Protein AF-A0A928A0J0-F1 (afdb_monomer_lite)

Sequence (254 aa):
MYIAKEIIKAIVFRIIAFFGSAFIAGFTDAMFNTNTSGWVGLLLFAVIFCGLEYALRDTKREQYRKEKRASGELWNYHDLMSGSLIALYNSSYDDRYKNEYLRRLTKIGFNRDEADRLLLFESMILKYDRKDHLADPKYIYREVFDYKSVP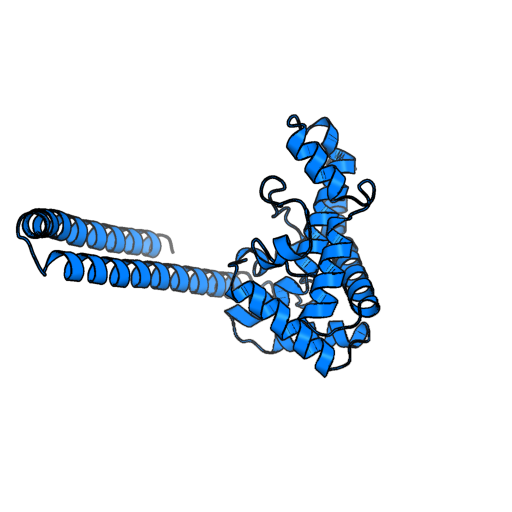LPQDDTWYAEHEMFLISELVKICDEAENTWTYSKDKISDESIRDRVYSLTRYGEAVFYNCYLEMVSEKADVRIDLLEEYVRAEQDLLYKYRWKIEAVNDPYLR

pLDDT: mean 74.09, std 17.0, range [32.94, 97.0]

Structure (mmCIF, N/CA/C/O backbone):
data_AF-A0A928A0J0-F1
#
_entry.id   AF-A0A928A0J0-F1
#
loop_
_atom_site.group_PDB
_atom_site.id
_atom_site.type_symbol
_atom_site.label_atom_id
_atom_site.label_alt_id
_atom_site.label_comp_id
_atom_site.label_asym_id
_atom_site.label_entity_id
_atom_site.label_seq_id
_atom_site.pdbx_PDB_ins_code
_atom_site.Cartn_x
_atom_site.Cartn_y
_atom_site.Cartn_z
_atom_site.occupancy
_atom_site.B_iso_or_equiv
_atom_site.auth_seq_id
_atom_site.auth_comp_id
_atom_site.auth_asym_id
_atom_site.auth_atom_id
_atom_site.pdbx_PDB_model_num
ATOM 1 N N . MET A 1 1 ? -17.758 -33.315 -4.239 1.00 46.88 1 MET A N 1
ATOM 2 C CA . MET A 1 1 ? -17.612 -31.875 -4.574 1.00 46.88 1 MET A CA 1
ATOM 3 C C . MET A 1 1 ? -17.545 -31.580 -6.081 1.00 46.88 1 MET A C 1
ATOM 5 O O . MET A 1 1 ? -17.879 -30.471 -6.471 1.00 46.88 1 MET A O 1
ATOM 9 N N . TYR A 1 2 ? -17.195 -32.551 -6.939 1.00 40.56 2 TYR A N 1
ATOM 10 C CA . TYR A 1 2 ? -17.154 -32.386 -8.407 1.00 40.56 2 TYR A CA 1
ATOM 11 C C . TYR A 1 2 ? -18.548 -32.204 -9.048 1.00 40.56 2 TYR A C 1
ATOM 13 O O . TYR A 1 2 ? -18.733 -31.380 -9.937 1.00 40.56 2 TYR A O 1
ATOM 21 N N . ILE A 1 3 ? -19.558 -32.901 -8.514 1.00 42.94 3 ILE A N 1
ATOM 22 C CA . ILE A 1 3 ? -20.934 -32.921 -9.042 1.00 42.94 3 ILE A CA 1
ATOM 23 C C . ILE A 1 3 ? -21.614 -31.540 -8.955 1.00 42.94 3 ILE A C 1
ATOM 25 O O . ILE A 1 3 ? -22.288 -31.123 -9.888 1.00 42.94 3 ILE A O 1
ATOM 29 N N . ALA A 1 4 ? -21.379 -30.777 -7.883 1.00 44.31 4 ALA A N 1
ATOM 30 C CA . ALA A 1 4 ? -21.977 -29.448 -7.718 1.00 44.31 4 ALA A CA 1
ATOM 31 C C . ALA A 1 4 ? -21.434 -28.416 -8.728 1.00 44.31 4 ALA A C 1
ATOM 33 O O . ALA A 1 4 ? -22.172 -27.544 -9.178 1.00 44.31 4 ALA A O 1
ATOM 34 N N . LYS A 1 5 ? -20.156 -28.534 -9.119 1.00 41.25 5 LYS A N 1
ATOM 35 C CA . LYS A 1 5 ? -19.505 -27.616 -10.066 1.00 41.25 5 LYS A CA 1
ATOM 36 C C . LYS A 1 5 ? -20.046 -27.799 -11.487 1.00 41.25 5 LYS A C 1
ATOM 38 O O . LYS A 1 5 ? -20.271 -26.815 -12.186 1.00 41.25 5 LYS A O 1
ATOM 43 N N . GLU A 1 6 ? -20.318 -29.042 -11.875 1.00 54.56 6 GLU A N 1
ATOM 44 C CA . GLU A 1 6 ? -20.908 -29.367 -13.178 1.00 54.56 6 GLU A CA 1
ATOM 45 C C . GLU A 1 6 ? -22.407 -29.035 -13.239 1.00 54.56 6 GLU A C 1
ATOM 47 O O . GLU A 1 6 ? -22.881 -28.535 -14.257 1.00 54.56 6 GLU A O 1
ATOM 52 N N . ILE A 1 7 ? -23.142 -29.173 -12.127 1.00 55.91 7 ILE A N 1
ATOM 53 C CA . ILE A 1 7 ? -24.549 -28.743 -12.047 1.00 55.91 7 ILE A CA 1
ATOM 54 C C . ILE A 1 7 ? -24.673 -27.219 -12.186 1.00 55.91 7 ILE A C 1
ATOM 56 O O . ILE A 1 7 ? -25.516 -26.746 -12.943 1.00 55.91 7 ILE A O 1
ATOM 60 N N . ILE A 1 8 ? -23.816 -26.437 -11.519 1.00 53.06 8 ILE A N 1
ATOM 61 C CA . ILE A 1 8 ? -23.852 -24.968 -11.619 1.00 53.06 8 ILE A CA 1
ATOM 62 C C . ILE A 1 8 ? -23.487 -24.506 -13.034 1.00 53.06 8 ILE A C 1
ATOM 64 O O . ILE A 1 8 ? -24.188 -23.662 -13.588 1.00 53.06 8 ILE A O 1
ATOM 68 N N . LYS A 1 9 ? -22.454 -25.088 -13.661 1.00 54.00 9 LYS A N 1
ATOM 69 C CA . LYS A 1 9 ? -22.135 -24.804 -15.071 1.00 54.00 9 LYS A CA 1
ATOM 70 C C . LYS A 1 9 ? -23.303 -25.138 -15.995 1.00 54.00 9 LYS A C 1
ATOM 72 O O . LYS A 1 9 ? -23.616 -24.340 -16.869 1.00 54.00 9 LYS A O 1
ATOM 77 N N . ALA A 1 10 ? -23.965 -26.276 -15.790 1.00 55.75 10 ALA A N 1
ATOM 78 C CA . ALA A 1 10 ? -25.107 -26.683 -16.602 1.00 55.75 10 ALA A CA 1
ATOM 79 C C . ALA A 1 10 ? -26.316 -25.750 -16.421 1.00 55.75 10 ALA A C 1
ATOM 81 O O . ALA A 1 10 ? -26.998 -25.445 -17.398 1.00 55.75 10 ALA A O 1
ATOM 82 N N . ILE A 1 11 ? -26.564 -25.258 -15.203 1.00 61.06 11 ILE A N 1
ATOM 83 C CA . ILE A 1 11 ? -27.629 -24.287 -14.921 1.00 61.06 11 ILE A CA 1
ATOM 84 C C . ILE A 1 11 ? -27.301 -22.933 -15.556 1.00 61.06 11 ILE A C 1
ATOM 86 O O . ILE A 1 11 ? -28.137 -22.390 -16.270 1.00 61.06 11 ILE A O 1
ATOM 90 N N . VAL A 1 12 ? -26.080 -22.420 -15.376 1.00 57.38 12 VAL A N 1
ATOM 91 C CA . VAL A 1 12 ? -25.638 -21.152 -15.983 1.00 57.38 12 VAL A CA 1
ATOM 92 C C . VAL A 1 12 ? -25.671 -21.238 -17.508 1.00 57.38 12 VAL A C 1
ATOM 94 O O . VAL A 1 12 ? -26.201 -20.342 -18.154 1.00 57.38 12 VAL A O 1
ATOM 97 N N . PHE A 1 13 ? -25.199 -22.340 -18.095 1.00 61.28 13 PHE A N 1
ATOM 98 C CA . PHE A 1 13 ? -25.248 -22.556 -19.540 1.00 61.28 13 PHE A CA 1
ATOM 99 C C . PHE A 1 13 ? -26.687 -22.642 -20.060 1.00 61.28 13 PHE A C 1
ATOM 101 O O . PHE A 1 13 ? -26.995 -22.055 -21.091 1.00 61.28 13 PHE A O 1
ATOM 108 N N . ARG A 1 14 ? -27.596 -23.313 -19.339 1.00 55.16 14 ARG A N 1
ATOM 109 C CA . ARG A 1 14 ? -29.018 -23.374 -19.713 1.00 55.16 14 ARG A CA 1
ATOM 110 C C . ARG A 1 14 ? -29.719 -22.030 -19.568 1.00 55.16 14 ARG A C 1
ATOM 112 O O . ARG A 1 14 ? -30.530 -21.708 -20.422 1.00 55.16 14 ARG A O 1
ATOM 119 N N . ILE A 1 15 ? -29.387 -21.237 -18.552 1.00 56.03 15 ILE A N 1
ATOM 120 C CA . ILE A 1 15 ? -29.895 -19.869 -18.392 1.00 56.03 15 ILE A CA 1
ATOM 121 C C . ILE A 1 15 ? -29.379 -18.999 -19.545 1.00 56.03 15 ILE A C 1
ATOM 123 O O . ILE A 1 15 ? -30.178 -18.373 -20.229 1.00 56.03 15 ILE A O 1
ATOM 127 N N . ILE A 1 16 ? -28.080 -19.031 -19.852 1.00 57.97 16 ILE A N 1
ATOM 128 C CA . ILE A 1 16 ? -27.498 -18.276 -20.974 1.00 57.97 16 ILE A CA 1
ATOM 129 C C . ILE A 1 16 ? -28.083 -18.726 -22.321 1.00 57.97 16 ILE A C 1
ATOM 131 O O . ILE A 1 16 ? -28.371 -17.882 -23.159 1.00 57.97 16 ILE A O 1
ATOM 135 N N . ALA A 1 17 ? -28.314 -20.022 -22.538 1.00 56.88 17 ALA A N 1
ATOM 136 C CA . ALA A 1 17 ? -28.911 -20.530 -23.774 1.00 56.88 17 ALA A CA 1
ATOM 137 C C . ALA A 1 17 ? -30.407 -20.183 -23.895 1.00 56.88 17 ALA A C 1
ATOM 139 O O . ALA A 1 17 ? -30.885 -19.838 -24.979 1.00 56.88 17 ALA A O 1
ATOM 140 N N . PHE A 1 18 ? -31.147 -20.242 -22.785 1.00 53.62 18 PHE A N 1
ATOM 141 C CA . PHE A 1 18 ? -32.572 -19.917 -22.737 1.00 53.62 18 PHE A CA 1
ATOM 142 C C . PHE A 1 18 ? -32.810 -18.414 -22.916 1.00 53.62 18 PHE A C 1
ATOM 144 O O . PHE A 1 18 ? -33.632 -18.012 -23.735 1.00 53.62 18 PHE A O 1
ATOM 151 N N . PHE A 1 19 ? -32.030 -17.573 -22.231 1.00 53.47 19 PHE A N 1
ATOM 152 C CA . PHE A 1 19 ? -32.095 -16.128 -22.419 1.00 53.47 19 PHE A CA 1
ATOM 153 C C . PHE A 1 19 ? -31.454 -15.693 -23.735 1.00 53.47 19 PHE A C 1
ATOM 155 O O . PHE A 1 19 ? -32.005 -14.824 -24.384 1.00 53.47 19 PHE A O 1
ATOM 162 N N . GLY A 1 20 ? -30.370 -16.317 -24.198 1.00 53.91 20 GLY A N 1
ATOM 163 C CA . GLY A 1 20 ? -29.710 -15.968 -25.460 1.00 53.91 20 GLY A CA 1
ATOM 164 C C . GLY A 1 20 ? -30.586 -16.201 -26.692 1.00 53.91 20 GLY A C 1
ATOM 165 O O . GLY A 1 20 ? -30.610 -15.366 -27.589 1.00 53.91 20 GLY A O 1
ATOM 166 N N . SER A 1 21 ? -31.365 -17.286 -26.723 1.00 53.19 21 SER A N 1
ATOM 167 C CA . SER A 1 21 ? -32.277 -17.574 -27.843 1.00 53.19 21 SER A CA 1
ATOM 168 C C . SER A 1 21 ? -33.536 -16.697 -27.832 1.00 53.19 21 SER A C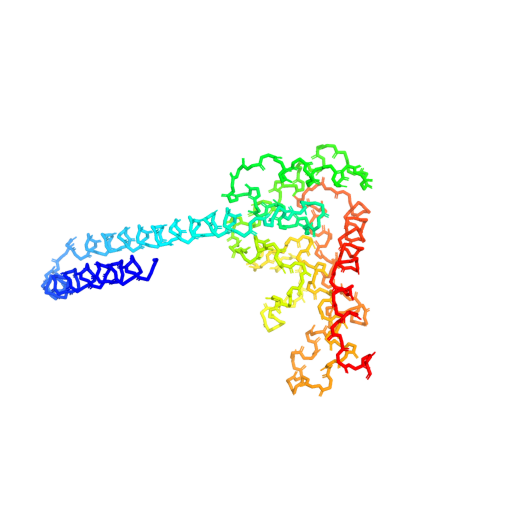 1
ATOM 170 O O . SER A 1 21 ? -33.922 -16.180 -28.880 1.00 53.19 21 SER A O 1
ATOM 172 N N . ALA A 1 22 ? -34.128 -16.445 -26.659 1.00 54.09 22 ALA A N 1
ATOM 173 C CA . ALA A 1 22 ? -35.244 -15.506 -26.512 1.00 54.09 22 ALA A CA 1
ATOM 174 C C . ALA A 1 22 ? -34.818 -14.040 -26.738 1.00 54.09 22 ALA A C 1
ATOM 176 O O . ALA A 1 22 ? -35.585 -13.240 -27.270 1.00 54.09 22 ALA A O 1
ATOM 177 N N . PHE A 1 23 ? -33.578 -13.697 -26.375 1.00 54.12 23 PHE A N 1
ATOM 178 C CA . PHE A 1 23 ? -33.003 -12.367 -26.548 1.00 54.12 23 PHE A CA 1
ATOM 179 C C . PHE A 1 23 ? -32.635 -12.098 -28.003 1.00 54.12 23 PHE A C 1
ATOM 181 O O . PHE A 1 23 ? -33.003 -11.048 -28.498 1.00 54.12 23 PHE A O 1
ATOM 188 N N . ILE A 1 24 ? -32.003 -13.029 -28.729 1.00 56.19 24 ILE A N 1
ATOM 189 C CA . ILE A 1 24 ? -31.706 -12.818 -30.158 1.00 56.19 24 ILE A CA 1
ATOM 190 C C . ILE A 1 24 ? -33.001 -12.596 -30.951 1.00 56.19 24 ILE A C 1
ATOM 192 O O . ILE A 1 24 ? -33.051 -11.658 -31.736 1.00 56.19 24 ILE A O 1
ATOM 196 N N . ALA A 1 25 ? -34.058 -13.374 -30.685 1.00 54.28 25 ALA A N 1
ATOM 197 C CA . ALA A 1 25 ? -35.347 -13.224 -31.364 1.00 54.28 25 ALA A CA 1
ATOM 198 C C . ALA A 1 25 ? -36.072 -11.907 -31.009 1.00 54.28 25 ALA A C 1
ATOM 200 O O . ALA A 1 25 ? -36.572 -11.217 -31.895 1.00 54.28 25 ALA A O 1
ATOM 201 N N . GLY A 1 26 ? -36.096 -11.520 -29.726 1.00 53.00 26 GLY A N 1
ATOM 202 C CA . GLY A 1 26 ? -36.731 -10.272 -29.282 1.00 53.00 26 GLY A CA 1
ATOM 203 C C . GLY A 1 26 ? -35.928 -9.007 -29.608 1.00 53.00 26 GLY A C 1
ATOM 204 O O . GLY A 1 26 ? -36.506 -7.945 -29.827 1.00 53.00 26 GLY A O 1
ATOM 205 N N . PHE A 1 27 ? -34.598 -9.107 -29.672 1.00 49.88 27 PHE A N 1
ATOM 206 C CA . PHE A 1 27 ? -33.696 -7.996 -29.983 1.00 49.88 27 PHE A CA 1
ATOM 207 C C . PHE A 1 27 ? -33.691 -7.679 -31.482 1.00 49.88 27 PHE A C 1
ATOM 209 O O . PHE A 1 27 ? -33.627 -6.506 -31.847 1.00 49.88 27 PHE A O 1
ATOM 216 N N . THR A 1 28 ? -33.840 -8.687 -32.354 1.00 55.25 28 THR A N 1
ATOM 217 C CA . THR A 1 28 ? -34.060 -8.447 -33.788 1.00 55.25 28 THR A CA 1
ATOM 218 C C . THR A 1 28 ? -35.396 -7.757 -34.052 1.00 55.25 28 THR A C 1
ATOM 220 O O . THR A 1 28 ? -35.412 -6.794 -34.807 1.00 55.25 28 THR A O 1
ATOM 223 N N . ASP A 1 29 ? -36.488 -8.138 -33.380 1.00 49.16 29 ASP A N 1
ATOM 224 C CA . ASP A 1 29 ? -37.788 -7.468 -33.568 1.00 49.16 29 ASP A CA 1
ATOM 225 C C . ASP A 1 29 ? -37.827 -6.047 -32.966 1.00 49.16 29 ASP A C 1
ATOM 227 O O . ASP A 1 29 ? -38.435 -5.139 -33.536 1.00 49.16 29 ASP A O 1
ATOM 231 N N . ALA A 1 30 ? -37.142 -5.811 -31.840 1.00 49.69 30 ALA A N 1
ATOM 232 C CA . ALA A 1 30 ? -37.107 -4.502 -31.181 1.00 49.69 30 ALA A CA 1
ATOM 233 C C . ALA A 1 30 ? -36.189 -3.475 -31.874 1.00 49.69 30 ALA A C 1
ATOM 235 O O . ALA A 1 30 ? -36.455 -2.277 -31.783 1.00 49.69 30 ALA A O 1
ATOM 236 N N . MET A 1 31 ? -35.138 -3.912 -32.582 1.00 47.34 31 MET A N 1
ATOM 237 C CA . MET A 1 31 ? -34.250 -3.021 -33.351 1.00 47.34 31 MET A CA 1
ATOM 238 C C . MET A 1 31 ? -34.911 -2.451 -34.616 1.00 47.34 31 MET A C 1
ATOM 240 O O . MET A 1 31 ? -34.493 -1.395 -35.087 1.00 47.34 31 MET A O 1
ATOM 244 N N . PHE A 1 32 ? -35.954 -3.100 -35.149 1.00 54.72 32 PHE A N 1
ATOM 245 C CA . PHE A 1 32 ? -36.633 -2.658 -36.374 1.00 54.72 32 PHE A CA 1
ATOM 246 C C . PHE A 1 32 ? -37.896 -1.816 -36.146 1.00 54.72 32 PHE A C 1
ATOM 248 O O . PHE A 1 32 ? -38.419 -1.261 -37.111 1.00 54.72 32 PHE A O 1
ATOM 255 N N . ASN A 1 33 ? -38.375 -1.660 -34.904 1.00 50.59 33 ASN A N 1
ATOM 256 C CA . ASN A 1 33 ? -39.579 -0.873 -34.618 1.00 50.59 33 ASN A CA 1
ATOM 257 C C . ASN A 1 33 ? -39.260 0.324 -33.706 1.00 50.59 33 ASN A C 1
ATOM 259 O O . ASN A 1 33 ? -39.138 0.218 -32.484 1.00 50.59 33 ASN A O 1
ATOM 263 N N . THR A 1 34 ? -39.077 1.486 -34.330 1.00 51.38 34 THR A N 1
ATOM 264 C CA . THR A 1 34 ? -38.719 2.762 -33.700 1.00 51.38 34 THR A CA 1
ATOM 265 C C . THR A 1 34 ? -39.801 3.246 -32.726 1.00 51.38 34 THR A C 1
ATOM 267 O O . THR A 1 34 ? -40.909 3.545 -33.161 1.00 51.38 34 THR A O 1
ATOM 270 N N . ASN A 1 35 ? -39.492 3.358 -31.424 1.00 54.72 35 ASN A N 1
ATOM 271 C CA . ASN A 1 35 ? -39.273 4.656 -30.738 1.00 54.72 35 ASN A CA 1
ATOM 272 C C . ASN A 1 35 ? -39.285 4.617 -29.194 1.00 54.72 35 ASN A C 1
ATOM 274 O O . ASN A 1 35 ? -39.030 5.642 -28.573 1.00 54.72 35 ASN A O 1
ATOM 278 N N . THR A 1 36 ? -39.514 3.482 -28.535 1.00 53.91 36 THR A N 1
ATOM 279 C CA . THR A 1 36 ? -39.495 3.429 -27.049 1.00 53.91 36 THR A CA 1
ATOM 280 C C . THR A 1 36 ? -39.073 2.077 -26.467 1.00 53.91 36 THR A C 1
ATOM 282 O O . THR A 1 36 ? -38.568 2.025 -25.348 1.00 53.91 36 THR A O 1
ATOM 285 N N . SER A 1 37 ? -39.202 0.983 -27.221 1.00 55.75 37 SER A N 1
ATOM 286 C CA . SER A 1 37 ? -38.909 -0.387 -26.771 1.00 55.75 37 SER A CA 1
ATOM 287 C C . SER A 1 37 ? -37.411 -0.718 -26.683 1.00 55.75 37 SER A C 1
ATOM 289 O O . SER A 1 37 ? -37.005 -1.466 -25.794 1.00 55.75 37 SER A O 1
ATOM 291 N N . GLY A 1 38 ? -36.575 -0.135 -27.550 1.00 56.03 38 GLY A N 1
ATOM 292 C CA . GLY A 1 38 ? -35.129 -0.400 -27.577 1.00 56.03 38 GLY A CA 1
ATOM 293 C C . GLY A 1 38 ? -34.399 0.034 -26.300 1.00 56.03 38 GLY A C 1
ATOM 294 O O . GLY A 1 38 ? -33.583 -0.715 -25.767 1.00 56.03 38 GLY A O 1
ATOM 295 N N . TRP A 1 39 ? -34.748 1.201 -25.746 1.00 58.41 39 TRP A N 1
ATOM 296 C CA . TRP A 1 39 ? -34.143 1.724 -24.512 1.00 58.41 39 TRP A CA 1
ATOM 297 C C . TRP A 1 39 ? -34.505 0.897 -23.278 1.00 58.41 39 TRP A C 1
ATOM 299 O O . TRP A 1 39 ? -33.663 0.680 -22.408 1.00 58.41 39 TRP A O 1
ATOM 309 N N . VAL A 1 40 ? -35.737 0.383 -23.226 1.00 64.50 40 VAL A N 1
ATOM 310 C CA . VAL A 1 40 ? -36.193 -0.504 -22.148 1.00 64.50 40 VAL A CA 1
ATOM 311 C C . VAL A 1 40 ? -35.438 -1.836 -22.196 1.00 64.50 40 VAL A C 1
ATOM 313 O O . VAL A 1 40 ? -35.000 -2.323 -21.155 1.00 64.50 40 VAL A O 1
ATOM 316 N N . GLY A 1 41 ? -35.209 -2.387 -23.394 1.00 63.78 41 GLY A N 1
ATOM 317 C CA . GLY A 1 41 ? -34.394 -3.592 -23.578 1.00 63.78 41 GLY A CA 1
ATOM 318 C C . GLY A 1 41 ? -32.935 -3.406 -23.148 1.00 63.78 41 GLY A C 1
ATOM 319 O O . GLY A 1 41 ? -32.374 -4.272 -22.476 1.00 63.78 41 GLY A O 1
ATOM 320 N N . LEU A 1 42 ? -32.338 -2.254 -23.466 1.00 65.69 42 LEU A N 1
ATOM 321 C CA . LEU A 1 42 ? -30.953 -1.921 -23.112 1.00 65.69 42 LEU A CA 1
ATOM 322 C C . LEU A 1 42 ? -30.778 -1.712 -21.595 1.00 65.69 42 LEU A C 1
ATOM 324 O O . LEU A 1 42 ? -29.820 -2.214 -21.008 1.00 65.69 42 LEU A O 1
ATOM 328 N N . LEU A 1 43 ? -31.743 -1.053 -20.941 1.00 65.81 43 LEU A N 1
ATOM 329 C CA . LEU A 1 43 ? -31.780 -0.899 -19.482 1.00 65.81 43 LEU A CA 1
ATOM 330 C C . LEU A 1 43 ? -31.955 -2.240 -18.760 1.00 65.81 43 LEU A C 1
ATOM 332 O O . LEU A 1 43 ? -31.235 -2.517 -17.802 1.00 65.81 43 LEU A O 1
ATOM 336 N N . LEU A 1 44 ? -32.866 -3.097 -19.230 1.00 67.94 44 LEU A N 1
ATOM 337 C CA . LEU A 1 44 ? -33.050 -4.443 -18.676 1.00 67.94 44 LEU A CA 1
ATOM 338 C C . LEU A 1 44 ? -31.780 -5.287 -18.812 1.00 67.94 44 LEU A C 1
ATOM 340 O O . LEU A 1 44 ? -31.399 -5.968 -17.861 1.00 67.94 44 LEU A O 1
ATOM 344 N N . PHE A 1 45 ? -31.094 -5.204 -19.953 1.00 70.12 45 PHE A N 1
ATOM 345 C CA . PHE A 1 45 ? -29.824 -5.894 -20.155 1.00 70.12 45 PHE A CA 1
ATOM 346 C C . PHE A 1 45 ? -28.749 -5.406 -19.178 1.00 70.12 45 PHE A C 1
ATOM 348 O O . PHE A 1 45 ? -28.097 -6.230 -18.542 1.00 70.12 45 PHE A O 1
ATOM 355 N N . ALA A 1 46 ? -28.605 -4.089 -18.993 1.00 67.06 46 ALA A N 1
ATOM 356 C CA . ALA A 1 46 ? -27.652 -3.525 -18.039 1.00 67.06 46 ALA A CA 1
ATOM 357 C C . ALA A 1 46 ? -27.941 -3.984 -16.599 1.00 67.06 46 ALA A C 1
ATOM 359 O O . ALA A 1 46 ? -27.030 -4.418 -15.898 1.00 67.06 46 ALA A O 1
ATOM 360 N N . VAL A 1 47 ? -29.209 -3.978 -16.172 1.00 72.25 47 VAL A N 1
ATOM 361 C CA . VAL A 1 47 ? -29.608 -4.440 -14.830 1.00 72.25 47 VAL A CA 1
ATOM 362 C C . VAL A 1 47 ? -29.321 -5.931 -14.641 1.00 72.25 47 VAL A C 1
ATOM 364 O O . VAL A 1 47 ? -28.769 -6.321 -13.612 1.00 72.25 47 VAL A O 1
ATOM 367 N N . ILE A 1 48 ? -29.648 -6.768 -15.631 1.00 72.31 48 ILE A N 1
ATOM 368 C CA . ILE A 1 48 ? -29.383 -8.212 -15.576 1.00 72.31 48 ILE A CA 1
ATOM 369 C C . ILE A 1 48 ? -27.878 -8.477 -15.557 1.00 72.31 48 ILE A C 1
ATOM 371 O O . ILE A 1 48 ? -27.420 -9.282 -14.750 1.00 72.31 48 ILE A O 1
ATOM 375 N N . PHE A 1 49 ? -27.099 -7.789 -16.393 1.00 73.31 49 PHE A N 1
ATOM 376 C CA . PHE A 1 49 ? -25.650 -7.956 -16.455 1.00 73.31 49 PHE A CA 1
ATOM 377 C C . PHE A 1 49 ? -24.979 -7.519 -15.146 1.00 73.31 49 PHE A C 1
ATOM 379 O O . PHE A 1 49 ? -24.204 -8.283 -14.573 1.00 73.31 49 PHE A O 1
ATOM 386 N N . CYS A 1 50 ? -25.352 -6.357 -14.599 1.00 66.19 50 CYS A N 1
ATOM 387 C CA . CYS A 1 50 ? -24.881 -5.904 -13.289 1.00 66.19 50 CYS A CA 1
ATOM 388 C C . CYS A 1 50 ? -25.283 -6.870 -12.163 1.00 66.19 50 CYS A C 1
ATOM 390 O O . CYS A 1 50 ? -24.474 -7.151 -11.278 1.00 66.19 50 CYS A O 1
ATOM 392 N N . GLY A 1 51 ? -26.504 -7.413 -12.203 1.00 71.88 51 GLY A N 1
ATOM 393 C CA . GLY A 1 51 ? -26.981 -8.408 -11.242 1.00 71.88 51 GLY A CA 1
ATOM 394 C C . GLY A 1 51 ? -26.228 -9.738 -11.338 1.00 71.88 51 GLY A C 1
ATOM 395 O O . GLY A 1 51 ? -25.884 -10.328 -10.315 1.00 71.88 51 GLY A O 1
ATOM 396 N N . LEU A 1 52 ? -25.908 -10.188 -12.553 1.00 69.50 52 LEU A N 1
ATOM 397 C CA . LEU A 1 52 ? -25.153 -11.417 -12.794 1.00 69.50 52 LEU A CA 1
ATOM 398 C C . LEU A 1 52 ? -23.690 -11.266 -12.363 1.00 69.50 52 LEU A C 1
ATOM 400 O O . LEU A 1 52 ? -23.149 -12.156 -11.707 1.00 69.50 52 LEU A O 1
ATOM 404 N N . GLU A 1 53 ? -23.061 -10.127 -12.667 1.00 66.19 53 GLU A N 1
ATOM 405 C CA . GLU A 1 53 ? -21.732 -9.793 -12.152 1.00 66.19 53 GLU A CA 1
ATOM 406 C C . GLU A 1 53 ? -21.724 -9.742 -10.625 1.00 66.19 53 GLU A C 1
ATOM 408 O O . GLU A 1 53 ? -20.806 -10.268 -9.998 1.00 66.19 53 GLU A O 1
ATOM 413 N N . TYR A 1 54 ? -22.743 -9.133 -10.013 1.00 66.94 54 TYR A N 1
ATOM 414 C CA . TYR A 1 54 ? -22.886 -9.093 -8.562 1.00 66.94 54 TYR A CA 1
ATOM 415 C C . TYR A 1 54 ? -23.019 -10.503 -7.969 1.00 66.94 54 TYR A C 1
ATOM 417 O O . TYR A 1 54 ? -22.294 -10.843 -7.036 1.00 66.94 54 TYR A O 1
ATOM 425 N N . ALA A 1 55 ? -23.865 -11.355 -8.552 1.00 65.94 55 ALA A N 1
ATOM 426 C CA . ALA A 1 55 ? -24.077 -12.724 -8.091 1.00 65.94 55 ALA A CA 1
ATOM 427 C C . ALA A 1 55 ? -22.822 -13.599 -8.242 1.00 65.94 55 ALA A C 1
ATOM 429 O O . ALA A 1 55 ? -22.461 -14.317 -7.309 1.00 65.94 55 ALA A O 1
ATOM 430 N N . LEU A 1 56 ? -22.117 -13.506 -9.378 1.00 64.75 56 LEU A N 1
ATOM 431 C CA . LEU A 1 56 ? -20.841 -14.199 -9.610 1.00 64.75 56 LEU A CA 1
ATOM 432 C C . LEU A 1 56 ? -19.747 -13.723 -8.641 1.00 64.75 56 LEU A C 1
ATOM 434 O O . LEU A 1 56 ? -18.931 -14.523 -8.175 1.00 64.75 56 LEU A O 1
ATOM 438 N N . ARG A 1 57 ? -19.734 -12.426 -8.304 1.00 59.06 57 ARG A N 1
ATOM 439 C CA . ARG A 1 57 ? -18.829 -11.852 -7.294 1.00 59.06 57 ARG A CA 1
ATOM 440 C C . ARG A 1 57 ? -19.146 -12.369 -5.896 1.00 59.06 57 ARG A C 1
ATOM 442 O O . ARG A 1 57 ? -18.221 -12.725 -5.167 1.00 59.06 57 ARG A O 1
ATOM 449 N N . ASP A 1 58 ? -20.421 -12.459 -5.532 1.00 66.12 58 ASP A N 1
ATOM 450 C CA . ASP A 1 58 ? -20.832 -12.985 -4.230 1.00 66.12 58 ASP A CA 1
ATOM 451 C C . ASP A 1 58 ? -20.488 -14.476 -4.092 1.00 66.12 58 ASP A C 1
ATOM 453 O O . ASP A 1 58 ? -19.946 -14.908 -3.073 1.00 66.12 58 ASP A O 1
ATOM 457 N N . THR A 1 59 ? -20.630 -15.253 -5.174 1.00 63.41 59 THR A N 1
ATOM 458 C CA . THR A 1 59 ? -20.211 -16.664 -5.175 1.00 63.41 59 THR A CA 1
ATOM 459 C C . THR A 1 59 ? -18.698 -16.834 -5.025 1.00 63.41 59 THR A C 1
ATOM 461 O O . THR A 1 59 ? -18.265 -17.739 -4.309 1.00 63.41 59 THR A O 1
ATOM 464 N N . LYS A 1 60 ? -17.875 -15.970 -5.641 1.00 61.12 60 LYS A N 1
ATOM 465 C CA . LYS A 1 60 ? -16.414 -15.972 -5.425 1.00 61.12 60 LYS A CA 1
ATOM 466 C C . LYS A 1 60 ? -16.050 -15.603 -3.985 1.00 61.12 60 LYS A C 1
ATOM 468 O O . LYS A 1 60 ? -15.201 -16.263 -3.389 1.00 61.12 60 LYS A O 1
ATOM 473 N N . ARG A 1 61 ? -16.721 -14.604 -3.396 1.00 58.38 61 ARG A N 1
ATOM 474 C CA . ARG A 1 61 ? -16.548 -14.232 -1.978 1.00 58.38 61 ARG A CA 1
ATOM 475 C C . ARG A 1 61 ? -16.911 -15.386 -1.049 1.00 58.38 61 ARG A C 1
ATOM 477 O O . ARG A 1 61 ? -16.184 -15.660 -0.096 1.00 58.38 61 ARG A O 1
ATOM 484 N N . GLU A 1 62 ? -18.002 -16.094 -1.326 1.00 63.12 62 GLU A N 1
ATOM 485 C CA . GLU A 1 62 ? -18.379 -17.285 -0.570 1.00 63.12 62 GLU A CA 1
ATOM 486 C C . GLU A 1 62 ? -17.393 -18.441 -0.737 1.00 63.12 62 GLU A C 1
ATOM 488 O O . GLU A 1 62 ? -17.096 -19.120 0.246 1.00 63.12 62 GLU A O 1
ATOM 493 N N . GLN A 1 63 ? -16.891 -18.685 -1.950 1.00 61.19 63 GLN A N 1
ATOM 494 C CA . GLN A 1 63 ? -15.871 -19.707 -2.191 1.00 61.19 63 GLN A CA 1
ATOM 495 C C . GLN A 1 63 ? -14.600 -19.397 -1.414 1.00 61.19 63 GLN A C 1
ATOM 497 O O . GLN A 1 63 ? -14.115 -20.264 -0.698 1.00 61.19 63 GLN A O 1
ATOM 502 N N . TYR A 1 64 ? -14.149 -18.146 -1.436 1.00 56.41 64 TYR A N 1
ATOM 503 C CA . TYR A 1 64 ? -13.009 -17.699 -0.649 1.00 56.41 64 TYR A CA 1
ATOM 504 C C . TYR A 1 64 ? -13.246 -17.853 0.865 1.00 56.41 64 TYR A C 1
ATOM 506 O O . TYR A 1 64 ? -12.390 -18.353 1.590 1.00 56.41 64 TYR A O 1
ATOM 514 N N . ARG A 1 65 ? -14.449 -17.528 1.368 1.00 60.66 65 ARG A N 1
ATOM 515 C CA . ARG A 1 65 ? -14.838 -17.786 2.772 1.00 60.66 65 ARG A CA 1
ATOM 516 C C . ARG A 1 65 ? -14.858 -19.281 3.114 1.00 60.66 65 ARG A C 1
ATOM 518 O O . ARG A 1 65 ? -14.508 -19.648 4.235 1.00 60.66 65 ARG A O 1
ATOM 525 N N . LYS A 1 66 ? -15.285 -20.140 2.184 1.00 60.81 66 LYS A N 1
ATOM 526 C CA . LYS A 1 66 ? -15.333 -21.604 2.345 1.00 60.81 66 LYS A CA 1
ATOM 527 C C . LYS A 1 66 ? -13.930 -22.217 2.294 1.00 60.81 66 LYS A C 1
ATOM 529 O O . LYS A 1 66 ? -13.627 -23.048 3.141 1.00 60.81 66 LYS A O 1
ATOM 534 N N . GLU A 1 67 ? -13.061 -21.752 1.401 1.00 54.06 67 GLU A N 1
ATOM 535 C CA . GLU A 1 67 ? -11.642 -22.126 1.344 1.00 54.06 67 GLU A CA 1
ATOM 536 C C . GLU A 1 67 ? -10.894 -21.666 2.601 1.00 54.06 67 GLU A C 1
ATOM 538 O O . GLU A 1 67 ? -10.177 -22.463 3.193 1.00 54.06 67 GLU A O 1
ATOM 543 N N . LYS A 1 68 ? -11.169 -20.455 3.108 1.00 54.16 68 LYS A N 1
ATOM 544 C CA . LYS A 1 68 ? -10.644 -19.932 4.386 1.00 54.16 68 LYS A CA 1
ATOM 545 C C . LYS A 1 68 ? -11.083 -20.750 5.609 1.00 54.16 68 LYS A C 1
ATOM 547 O O . LYS A 1 68 ? -10.344 -20.849 6.581 1.00 54.16 68 LYS A O 1
ATOM 552 N N . ARG A 1 69 ? -12.288 -21.337 5.586 1.00 55.31 69 ARG A N 1
ATOM 553 C CA . ARG A 1 69 ? -12.750 -22.279 6.627 1.00 55.31 69 ARG A CA 1
ATOM 554 C C . ARG A 1 69 ? -12.140 -23.674 6.461 1.00 55.31 69 ARG A C 1
ATOM 556 O O . ARG A 1 69 ? -11.980 -24.370 7.456 1.00 55.31 69 ARG A O 1
ATOM 563 N N . ALA A 1 70 ? -11.830 -24.076 5.230 1.00 48.28 70 ALA A N 1
ATOM 564 C CA . ALA A 1 70 ? -11.298 -25.397 4.906 1.00 48.28 70 ALA A CA 1
ATOM 565 C C . ALA A 1 70 ? -9.772 -25.497 5.056 1.00 48.28 70 ALA A C 1
ATOM 567 O O . ALA A 1 70 ? -9.279 -26.580 5.354 1.00 48.28 70 ALA A O 1
ATOM 568 N N . SER A 1 71 ? -9.025 -24.403 4.868 1.00 47.09 71 SER A N 1
ATOM 569 C CA . SER A 1 71 ? -7.561 -24.419 4.952 1.00 47.09 71 SER A CA 1
ATOM 570 C C . SER A 1 71 ? -7.037 -24.498 6.384 1.00 47.09 71 SER A C 1
ATOM 572 O O . SER A 1 71 ? -5.885 -24.866 6.571 1.00 47.09 71 SER A O 1
ATOM 574 N N . GLY A 1 72 ? -7.836 -24.148 7.401 1.00 43.72 72 GLY A N 1
ATOM 575 C CA . GLY A 1 72 ? -7.407 -24.164 8.809 1.00 43.72 72 GLY A CA 1
ATOM 576 C C . GLY A 1 72 ? -6.249 -23.207 9.147 1.00 43.72 72 GLY A C 1
ATOM 577 O O . GLY A 1 72 ? -5.927 -23.034 10.320 1.00 43.72 72 GLY A O 1
ATOM 578 N N . GLU A 1 73 ? -5.652 -22.550 8.150 1.00 48.09 73 GLU A N 1
ATOM 579 C CA . GLU A 1 73 ? -4.622 -21.529 8.295 1.00 48.09 73 GLU A CA 1
ATOM 580 C C . GLU A 1 73 ? -5.268 -20.242 8.813 1.00 48.09 73 GLU A C 1
ATOM 582 O O . GLU A 1 73 ? -5.738 -19.378 8.068 1.00 48.09 73 GLU A O 1
ATOM 587 N N . LEU A 1 74 ? -5.309 -20.126 10.139 1.00 49.09 74 LEU A N 1
ATOM 588 C CA . LEU A 1 74 ? -5.439 -18.851 10.831 1.00 49.09 74 LEU A CA 1
ATOM 589 C C . LEU A 1 74 ? -4.186 -18.027 10.526 1.00 49.09 74 LEU A C 1
ATOM 591 O O . LEU A 1 74 ? -3.237 -18.012 11.306 1.00 49.09 74 LEU A O 1
ATOM 595 N N . TRP A 1 75 ? -4.169 -17.365 9.370 1.00 59.38 75 TRP A N 1
ATOM 596 C CA . TRP A 1 75 ? -3.163 -16.352 9.078 1.00 59.38 75 TRP A CA 1
ATOM 597 C C . TRP A 1 75 ? -3.156 -15.346 10.217 1.00 59.38 75 TRP A C 1
ATOM 599 O O . TRP A 1 75 ? -4.198 -14.776 10.568 1.00 59.38 75 TRP A O 1
ATOM 609 N N . ASN A 1 76 ? -1.984 -15.160 10.815 1.00 69.44 76 ASN A N 1
ATOM 610 C CA . ASN A 1 76 ? -1.834 -14.171 11.853 1.00 69.44 76 ASN A CA 1
ATOM 611 C C . ASN A 1 76 ? -1.966 -12.798 11.189 1.00 69.44 76 ASN A C 1
ATOM 613 O O . ASN A 1 76 ? -1.203 -12.458 10.290 1.00 69.44 76 ASN A O 1
ATOM 617 N N . TYR A 1 77 ? -2.948 -12.002 11.604 1.00 74.19 77 TYR A N 1
ATOM 618 C CA . TYR A 1 77 ? -3.155 -10.652 11.070 1.00 74.19 77 TYR A CA 1
ATOM 619 C C . TYR A 1 77 ? -1.931 -9.747 11.299 1.00 74.19 77 TYR A C 1
ATOM 621 O O . TYR A 1 77 ? -1.793 -8.724 10.637 1.00 74.19 77 TYR A O 1
ATOM 629 N N . HIS A 1 78 ? -1.011 -10.141 12.183 1.00 76.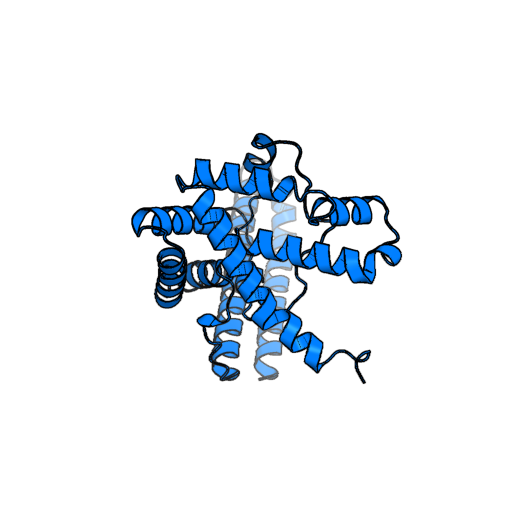88 78 HIS A N 1
ATOM 630 C CA . HIS A 1 78 ? 0.300 -9.519 12.352 1.00 76.88 78 HIS A CA 1
ATOM 631 C C . HIS A 1 78 ? 1.252 -9.692 11.153 1.00 76.88 78 HIS A C 1
ATOM 633 O O . HIS A 1 78 ? 2.196 -8.916 11.038 1.00 76.88 78 HIS A O 1
ATOM 639 N N . ASP A 1 79 ? 0.998 -10.647 10.257 1.00 80.12 79 ASP A N 1
ATOM 640 C CA . ASP A 1 79 ? 1.866 -10.957 9.109 1.00 80.12 79 ASP A CA 1
ATOM 641 C C . ASP A 1 79 ? 1.371 -10.305 7.803 1.00 80.12 79 ASP A C 1
ATOM 643 O O . ASP A 1 79 ? 2.044 -10.350 6.777 1.00 80.12 79 ASP A O 1
ATOM 647 N N . LEU A 1 80 ? 0.186 -9.690 7.827 1.00 86.88 80 LEU A N 1
ATOM 648 C CA . LEU A 1 80 ? -0.406 -9.016 6.672 1.00 86.88 80 LEU A CA 1
ATOM 649 C C . LEU A 1 80 ? 0.138 -7.594 6.527 1.00 86.88 80 LEU A C 1
ATOM 651 O O . LEU A 1 80 ? 0.288 -6.900 7.536 1.00 86.88 80 LEU A O 1
ATOM 655 N N . MET A 1 81 ? 0.353 -7.138 5.290 1.00 91.06 81 MET A N 1
ATOM 656 C CA . MET A 1 81 ? 0.601 -5.719 5.003 1.00 91.06 81 MET A CA 1
ATOM 657 C C . MET A 1 81 ? -0.611 -4.867 5.377 1.00 91.06 81 MET A C 1
ATOM 659 O O . MET A 1 81 ? -1.750 -5.348 5.389 1.00 91.06 81 MET A O 1
ATOM 663 N N . SER A 1 82 ? -0.382 -3.594 5.680 1.00 93.62 82 SER A N 1
ATOM 664 C CA . SER A 1 82 ? -1.449 -2.733 6.193 1.00 93.62 82 SER A CA 1
ATOM 665 C C . SER A 1 82 ? -2.562 -2.487 5.165 1.00 93.62 82 SER A C 1
ATOM 667 O O . SER A 1 82 ? -3.739 -2.552 5.522 1.00 93.62 82 SER A O 1
ATOM 669 N N . GLY A 1 83 ? -2.248 -2.380 3.871 1.00 91.56 83 GLY A N 1
ATOM 670 C CA . GLY A 1 83 ? -3.264 -2.318 2.814 1.00 91.56 83 GLY A CA 1
ATOM 671 C C . GLY A 1 83 ? -4.106 -3.588 2.692 1.00 91.56 83 GLY A C 1
ATOM 672 O O . GLY A 1 83 ? -5.303 -3.507 2.415 1.00 91.56 83 GLY A O 1
ATOM 673 N N . SER A 1 84 ? -3.544 -4.760 3.011 1.00 91.69 84 SER A N 1
ATOM 674 C CA . SER A 1 84 ? -4.321 -6.001 3.105 1.00 91.69 84 SER A CA 1
ATOM 675 C C . SER A 1 84 ? -5.300 -5.976 4.275 1.00 91.69 84 SER A C 1
ATOM 677 O O . SER A 1 84 ? -6.430 -6.445 4.134 1.00 91.69 84 SER A O 1
ATOM 679 N N . LEU A 1 85 ? -4.919 -5.394 5.419 1.00 92.31 85 LEU A N 1
ATOM 680 C CA . LEU A 1 85 ? -5.843 -5.191 6.542 1.00 92.31 85 LEU A CA 1
ATOM 681 C C . LEU A 1 85 ? -7.018 -4.300 6.125 1.00 92.31 85 LEU A C 1
ATOM 683 O O . LEU A 1 85 ? -8.168 -4.632 6.411 1.00 92.31 85 LEU A O 1
ATOM 687 N N . ILE A 1 86 ? -6.751 -3.215 5.395 1.00 93.12 86 ILE A N 1
ATOM 688 C CA . ILE A 1 86 ? -7.790 -2.290 4.925 1.00 93.12 86 ILE A CA 1
ATOM 689 C C . ILE A 1 86 ? -8.701 -2.958 3.887 1.00 93.12 86 ILE A C 1
ATOM 691 O O . ILE A 1 86 ? -9.925 -2.825 3.966 1.00 93.12 86 ILE A O 1
ATOM 695 N N . ALA A 1 87 ? -8.148 -3.726 2.947 1.00 91.44 87 ALA A N 1
ATOM 696 C CA . ALA A 1 87 ? -8.930 -4.463 1.953 1.00 91.44 87 ALA A CA 1
ATOM 697 C C . ALA A 1 87 ? -9.811 -5.551 2.594 1.00 91.44 87 ALA A C 1
ATOM 699 O O . ALA A 1 87 ? -10.987 -5.722 2.247 1.00 91.44 87 ALA A O 1
ATOM 700 N N . LEU A 1 88 ? -9.280 -6.264 3.589 1.00 88.88 88 LEU A N 1
ATOM 701 C CA . LEU A 1 88 ? -10.038 -7.249 4.359 1.00 88.88 88 LEU A CA 1
ATOM 702 C C . LEU A 1 88 ? -11.122 -6.590 5.215 1.00 88.88 88 LEU A C 1
ATOM 704 O O . LEU A 1 88 ? -12.245 -7.097 5.262 1.00 88.88 88 LEU A O 1
ATOM 708 N N . TYR A 1 89 ? -10.836 -5.446 5.836 1.00 90.62 89 TYR A N 1
ATOM 709 C CA . TYR A 1 89 ? -11.836 -4.664 6.558 1.00 90.62 89 TYR A CA 1
ATOM 710 C C . TYR A 1 89 ? -12.965 -4.207 5.625 1.00 90.62 89 TYR A C 1
ATOM 712 O O . TYR A 1 89 ? -14.125 -4.497 5.897 1.00 90.62 89 TYR A O 1
ATOM 720 N N . ASN A 1 90 ? -12.655 -3.599 4.477 1.00 88.38 90 ASN A N 1
ATOM 721 C CA . ASN A 1 90 ? -13.672 -3.115 3.533 1.00 88.38 90 ASN A CA 1
ATOM 722 C C . ASN A 1 90 ? -14.514 -4.241 2.902 1.00 88.38 90 ASN A C 1
ATOM 724 O O . ASN A 1 90 ? -15.660 -4.016 2.516 1.00 88.38 90 ASN A O 1
ATOM 728 N N . SER A 1 91 ? -13.978 -5.460 2.796 1.00 84.44 91 SER A N 1
ATOM 729 C CA . SER A 1 91 ? -14.702 -6.606 2.224 1.00 84.44 91 SER A CA 1
ATOM 730 C C . SER A 1 91 ? -15.512 -7.415 3.242 1.00 84.44 91 SER A C 1
ATOM 732 O O . SER A 1 91 ? -16.513 -8.038 2.871 1.00 84.44 91 SER A O 1
ATOM 734 N N . SER A 1 92 ? -15.088 -7.448 4.509 1.00 82.56 92 SER A N 1
ATOM 735 C CA . SER A 1 92 ? -15.705 -8.275 5.557 1.00 82.56 92 SER A CA 1
ATOM 736 C C . SER A 1 92 ? -16.395 -7.491 6.670 1.00 82.56 92 SER A C 1
ATOM 738 O O . SER A 1 92 ? -17.195 -8.086 7.387 1.00 82.56 92 SER A O 1
ATOM 740 N N . TYR A 1 93 ? -16.113 -6.191 6.793 1.00 84.12 93 TYR A N 1
ATOM 741 C CA . TYR A 1 93 ? -16.532 -5.318 7.895 1.00 84.12 93 TYR A CA 1
ATOM 742 C C . TYR A 1 93 ? -16.167 -5.868 9.282 1.00 84.12 93 TYR A C 1
ATOM 744 O O . TYR A 1 93 ? -16.863 -5.636 10.266 1.00 84.12 93 TYR A O 1
ATOM 752 N N . ASP A 1 94 ? -15.074 -6.627 9.362 1.00 86.06 94 ASP A N 1
ATOM 753 C CA . ASP A 1 94 ? -14.564 -7.176 10.612 1.00 86.06 94 ASP A CA 1
ATOM 754 C C . ASP A 1 94 ? -13.611 -6.176 11.279 1.00 86.06 94 ASP A C 1
ATOM 756 O O . ASP A 1 94 ? -12.495 -5.935 10.802 1.00 86.06 94 ASP A O 1
ATOM 760 N N . ASP A 1 95 ? -14.048 -5.614 12.408 1.00 90.31 95 ASP A N 1
ATOM 761 C CA . ASP A 1 95 ? -13.313 -4.595 13.163 1.00 90.31 95 ASP A CA 1
ATOM 762 C C . ASP A 1 95 ? -11.934 -5.057 13.643 1.00 90.31 95 ASP A C 1
ATOM 764 O O . ASP A 1 95 ? -11.089 -4.225 13.967 1.00 90.31 95 ASP A O 1
ATOM 768 N N . ARG A 1 96 ? -11.646 -6.365 13.667 1.00 90.25 96 ARG A N 1
ATOM 769 C CA . ARG A 1 96 ? -10.313 -6.866 14.037 1.00 90.25 96 ARG A CA 1
ATOM 770 C C . ARG A 1 96 ? -9.226 -6.355 13.093 1.00 90.25 96 ARG A C 1
ATOM 772 O O . ARG A 1 96 ? -8.151 -5.990 13.561 1.00 90.25 96 ARG A O 1
ATOM 779 N N . TYR A 1 97 ? -9.509 -6.279 11.791 1.00 90.81 97 TYR A N 1
ATOM 780 C CA . TYR A 1 97 ? -8.549 -5.776 10.802 1.00 90.81 97 TYR A CA 1
ATOM 781 C C . TYR A 1 97 ? -8.327 -4.270 10.947 1.00 90.81 97 TYR A C 1
ATOM 783 O O . TYR A 1 97 ? -7.185 -3.812 10.956 1.00 90.81 97 TYR A O 1
ATOM 791 N N . LYS A 1 98 ? -9.413 -3.515 11.153 1.00 93.44 98 LYS A N 1
ATOM 792 C CA . LYS A 1 98 ? -9.360 -2.081 11.457 1.00 93.44 98 LYS A CA 1
ATOM 793 C C . LYS A 1 98 ? -8.556 -1.809 12.728 1.00 93.44 98 LYS A C 1
ATOM 795 O O . LYS A 1 98 ? -7.680 -0.952 12.739 1.00 93.44 98 LYS A O 1
ATOM 800 N N . ASN A 1 99 ? -8.839 -2.539 13.802 1.00 93.56 99 ASN A N 1
ATOM 801 C CA . ASN A 1 99 ? -8.175 -2.340 15.084 1.00 93.56 99 ASN A CA 1
ATOM 802 C C . ASN A 1 99 ? -6.682 -2.664 15.009 1.00 93.56 99 ASN A C 1
ATOM 804 O O . ASN A 1 99 ? -5.886 -1.931 15.588 1.00 93.56 99 ASN A O 1
ATOM 808 N N . GLU A 1 100 ? -6.291 -3.708 14.273 1.00 93.69 100 GLU A N 1
ATOM 809 C CA . GLU A 1 100 ? -4.877 -4.009 14.043 1.00 93.69 100 GLU A CA 1
ATOM 810 C C . GLU A 1 100 ? -4.182 -2.911 13.227 1.00 93.69 100 GLU A C 1
ATOM 812 O O . GLU A 1 100 ? -3.095 -2.483 13.611 1.00 93.69 100 GLU A O 1
ATOM 817 N N . TYR A 1 101 ? -4.810 -2.421 12.154 1.00 95.31 101 TYR A N 1
ATOM 818 C CA . TYR A 1 101 ? -4.283 -1.312 11.352 1.00 95.31 101 TYR A CA 1
ATOM 819 C C . TYR A 1 101 ? -4.032 -0.070 12.219 1.00 95.31 101 TYR A C 1
ATOM 821 O O . TYR A 1 101 ? -2.919 0.450 12.281 1.00 95.31 101 TYR A O 1
ATOM 829 N N . LEU A 1 102 ? -5.038 0.343 12.994 1.00 96.06 102 LEU A N 1
ATOM 830 C CA . LEU A 1 102 ? -4.934 1.523 13.853 1.00 96.06 102 LEU A CA 1
ATOM 831 C C . LEU A 1 102 ? -3.901 1.324 14.968 1.00 96.06 102 LEU A C 1
ATOM 833 O O . LEU A 1 102 ? -3.140 2.237 15.269 1.00 96.06 102 LEU A O 1
ATOM 837 N N . ARG A 1 103 ? -3.809 0.118 15.543 1.00 94.94 103 ARG A N 1
ATOM 838 C CA . ARG A 1 103 ? -2.781 -0.220 16.539 1.00 94.94 103 ARG A CA 1
ATOM 839 C C . ARG A 1 103 ? -1.366 -0.063 15.973 1.00 94.94 103 ARG A C 1
ATOM 841 O O . ARG A 1 103 ? -0.478 0.380 16.701 1.00 94.94 103 ARG A O 1
ATOM 848 N N . ARG A 1 104 ? -1.139 -0.434 14.707 1.00 94.81 104 ARG A N 1
ATOM 849 C CA . ARG A 1 104 ? 0.166 -0.283 14.041 1.00 94.81 104 ARG A CA 1
ATOM 850 C C . ARG A 1 104 ? 0.525 1.185 13.847 1.00 94.81 104 ARG A C 1
ATOM 852 O O . ARG A 1 104 ? 1.611 1.578 14.260 1.00 94.81 104 ARG A O 1
ATOM 859 N N . LEU A 1 105 ? -0.402 1.993 13.333 1.00 96.31 105 LEU A N 1
ATOM 860 C CA . LEU A 1 105 ? -0.186 3.434 13.172 1.00 96.31 105 LEU A CA 1
ATOM 861 C C . LEU A 1 105 ? 0.075 4.126 14.515 1.00 96.31 105 LEU A C 1
ATOM 863 O O . LEU A 1 105 ? 1.028 4.890 14.650 1.00 96.31 105 LEU A O 1
ATOM 867 N N . THR A 1 106 ? -0.686 3.793 15.559 1.00 95.81 106 THR A N 1
ATOM 868 C CA . THR A 1 106 ? -0.439 4.348 16.897 1.00 95.81 106 THR A CA 1
ATOM 869 C C . THR A 1 106 ? 0.933 3.957 17.452 1.00 95.81 106 THR A C 1
ATOM 871 O O . THR A 1 106 ? 1.562 4.758 18.136 1.00 95.81 106 THR A O 1
ATOM 874 N N . LYS A 1 107 ? 1.447 2.760 17.134 1.00 95.31 107 LYS A N 1
ATOM 875 C CA . LYS A 1 107 ? 2.807 2.350 17.524 1.00 95.31 107 LYS A CA 1
ATOM 876 C C . LYS A 1 107 ? 3.893 3.190 16.835 1.00 95.31 107 LYS A C 1
ATOM 878 O O . LYS A 1 107 ? 4.945 3.395 17.429 1.00 95.31 107 LYS A O 1
ATOM 883 N N . ILE A 1 108 ? 3.636 3.644 15.610 1.00 95.06 108 ILE A N 1
ATOM 884 C CA . ILE A 1 108 ? 4.533 4.517 14.837 1.00 95.06 108 ILE A CA 1
ATOM 885 C C . ILE A 1 108 ? 4.514 5.958 15.374 1.00 95.06 108 ILE A C 1
ATOM 887 O O . ILE A 1 108 ? 5.493 6.681 15.238 1.00 95.06 108 ILE A O 1
ATOM 891 N N . GLY A 1 109 ? 3.432 6.359 16.045 1.00 96.00 109 GLY A N 1
ATOM 892 C CA . GLY A 1 109 ? 3.296 7.687 16.649 1.00 96.00 109 GLY A CA 1
ATOM 893 C C . GLY A 1 109 ? 2.150 8.520 16.084 1.00 96.00 109 GLY A C 1
ATOM 894 O O . GLY A 1 109 ? 1.999 9.672 16.484 1.00 96.00 109 GLY A O 1
ATOM 895 N N . PHE A 1 110 ? 1.319 7.949 15.205 1.00 97.00 110 PHE A N 1
ATOM 896 C CA . PHE A 1 110 ? 0.061 8.580 14.814 1.00 97.00 110 PHE A CA 1
ATOM 897 C C . PHE A 1 110 ? -0.850 8.692 16.033 1.00 97.00 110 PHE A C 1
ATOM 899 O O . PHE A 1 110 ? -1.084 7.709 16.750 1.00 97.00 110 PHE A O 1
ATOM 906 N N . ASN A 1 111 ? -1.425 9.872 16.245 1.00 95.56 111 ASN A N 1
ATOM 907 C CA . ASN A 1 111 ? -2.551 9.977 17.158 1.00 95.56 111 ASN A CA 1
ATOM 908 C C . ASN A 1 111 ? -3.784 9.284 16.552 1.00 95.56 111 ASN A C 1
ATOM 910 O O . ASN A 1 111 ? -3.804 8.887 15.382 1.00 95.56 111 ASN A O 1
ATOM 914 N N . ARG A 1 112 ? -4.819 9.080 17.371 1.00 94.25 112 ARG A N 1
ATOM 915 C CA . ARG A 1 112 ? -5.983 8.311 16.929 1.00 94.25 112 ARG A CA 1
ATOM 916 C C . ARG A 1 112 ? -6.710 8.975 15.757 1.00 94.25 112 ARG A C 1
ATOM 918 O O . ARG A 1 112 ? -7.099 8.270 14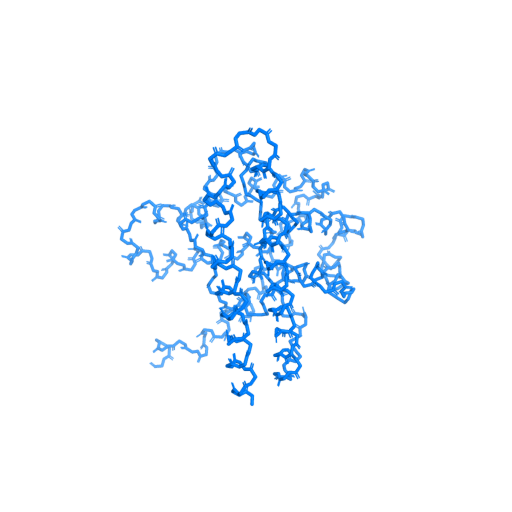.831 1.00 94.25 112 ARG A O 1
ATOM 925 N N . ASP A 1 113 ? -6.834 10.297 15.781 1.00 95.31 113 ASP A N 1
ATOM 926 C CA . ASP A 1 113 ? -7.549 11.052 14.755 1.00 95.31 113 ASP A CA 1
ATOM 927 C C . ASP A 1 113 ? -6.789 11.043 13.421 1.00 95.31 113 ASP A C 1
ATOM 929 O O . ASP A 1 113 ? -7.401 10.845 12.376 1.00 95.31 113 ASP A O 1
ATOM 933 N N . GLU A 1 114 ? -5.459 11.192 13.444 1.00 94.94 114 GLU A N 1
ATOM 934 C CA . GLU A 1 114 ? -4.591 11.055 12.263 1.00 94.94 114 GLU A CA 1
ATOM 935 C C . GLU A 1 114 ? -4.703 9.648 11.656 1.00 94.94 114 GLU A C 1
ATOM 937 O O . GLU A 1 114 ? -4.877 9.499 10.447 1.00 94.94 114 GLU A O 1
ATOM 942 N N . ALA A 1 115 ? -4.652 8.606 12.493 1.00 96.19 115 ALA A N 1
ATOM 943 C CA . ALA A 1 115 ? -4.767 7.222 12.042 1.00 96.19 115 ALA A CA 1
ATOM 944 C C . ALA A 1 115 ? -6.147 6.920 11.429 1.00 96.19 115 ALA A C 1
ATOM 946 O O . ALA A 1 115 ? -6.238 6.219 10.419 1.00 96.19 115 ALA A O 1
ATOM 947 N N . ASP A 1 116 ? -7.223 7.454 12.015 1.00 95.38 116 ASP A N 1
ATOM 948 C CA . ASP A 1 116 ? -8.578 7.307 11.479 1.00 95.38 116 ASP A CA 1
ATOM 949 C C . ASP A 1 116 ? -8.759 8.103 10.165 1.00 95.38 116 ASP A C 1
ATOM 951 O O . ASP A 1 116 ? -9.401 7.596 9.239 1.00 95.38 116 ASP A O 1
ATOM 955 N N . ARG A 1 117 ? -8.151 9.294 10.020 1.00 95.88 117 ARG A N 1
ATOM 956 C CA . ARG A 1 117 ? -8.131 10.038 8.742 1.00 95.88 117 ARG A CA 1
ATOM 957 C C . ARG A 1 117 ? -7.393 9.275 7.644 1.00 95.88 117 ARG A C 1
ATOM 959 O O . ARG A 1 117 ? -7.933 9.138 6.545 1.00 95.88 117 ARG A O 1
ATOM 966 N N . LEU A 1 118 ? -6.221 8.711 7.944 1.00 96.25 118 LEU A N 1
ATOM 967 C CA . LEU A 1 118 ? -5.470 7.902 6.981 1.00 96.25 118 LEU A CA 1
ATOM 968 C C . LEU A 1 118 ? -6.237 6.631 6.583 1.00 96.25 118 LEU A C 1
ATOM 970 O O . LEU A 1 118 ? -6.337 6.320 5.398 1.00 96.25 118 LEU A O 1
ATOM 974 N N . LEU A 1 119 ? -6.872 5.946 7.544 1.00 95.75 119 LEU A N 1
ATOM 975 C CA . LEU A 1 119 ? -7.737 4.794 7.266 1.00 95.75 119 LEU A CA 1
ATOM 976 C C . LEU A 1 119 ? -8.884 5.157 6.312 1.00 95.75 119 LEU A C 1
ATOM 978 O O . LEU A 1 119 ? -9.209 4.376 5.411 1.00 95.75 119 LEU A O 1
ATOM 982 N N . LEU A 1 120 ? -9.532 6.306 6.528 1.00 94.25 120 LEU A N 1
ATOM 983 C CA . LEU A 1 120 ? -10.612 6.795 5.669 1.00 94.25 120 LEU A CA 1
ATOM 984 C C . LEU A 1 120 ? -10.104 7.094 4.260 1.00 94.25 120 LEU A C 1
ATOM 986 O O . LEU A 1 120 ? -10.748 6.679 3.296 1.00 94.25 120 LEU A O 1
ATOM 990 N N . PHE A 1 121 ? -8.951 7.754 4.150 1.00 93.38 121 PHE A N 1
ATOM 991 C CA . PHE A 1 121 ? -8.298 8.045 2.879 1.00 93.38 121 PHE A CA 1
ATOM 992 C C . PHE A 1 121 ? -7.954 6.759 2.108 1.00 93.38 121 PHE A C 1
ATOM 994 O O . PHE A 1 121 ? -8.429 6.572 0.988 1.00 93.38 121 PHE A O 1
ATOM 1001 N N . GLU A 1 122 ? -7.238 5.807 2.714 1.00 93.62 122 GLU A N 1
ATOM 1002 C CA . GLU A 1 122 ? -6.872 4.549 2.043 1.00 93.62 122 GLU A CA 1
ATOM 1003 C C . GLU A 1 122 ? -8.102 3.676 1.727 1.00 93.62 122 GLU A C 1
ATOM 1005 O O . GLU A 1 122 ? -8.177 3.036 0.678 1.00 93.62 122 GLU A O 1
ATOM 1010 N N . SER A 1 123 ? -9.130 3.692 2.583 1.00 91.75 123 SER A N 1
ATOM 1011 C CA . SER A 1 123 ? -10.402 3.010 2.292 1.00 91.75 123 SER A CA 1
ATOM 1012 C C . SER A 1 123 ? -11.161 3.652 1.132 1.00 91.75 123 SER A C 1
ATOM 1014 O O . SER A 1 123 ? -11.909 2.967 0.435 1.00 91.75 123 SER A O 1
ATOM 1016 N N . MET A 1 124 ? -11.013 4.962 0.933 1.00 90.69 124 MET A N 1
ATOM 1017 C CA . MET A 1 124 ? -11.601 5.670 -0.197 1.00 90.69 124 MET A CA 1
ATOM 1018 C C . MET A 1 124 ? -10.924 5.259 -1.508 1.00 90.69 124 MET A C 1
ATOM 1020 O O . MET A 1 124 ? -11.636 5.005 -2.479 1.00 90.69 124 MET A O 1
ATOM 1024 N N . ILE A 1 125 ? -9.597 5.089 -1.516 1.00 89.25 125 ILE A N 1
ATOM 1025 C CA . ILE A 1 125 ? -8.857 4.566 -2.677 1.00 89.25 125 ILE A CA 1
ATOM 1026 C C . ILE A 1 125 ? -9.439 3.218 -3.116 1.00 89.25 125 ILE A C 1
ATOM 1028 O O . ILE A 1 125 ? -9.827 3.074 -4.269 1.00 89.25 125 ILE A O 1
ATOM 1032 N N . LEU A 1 126 ? -9.635 2.277 -2.184 1.00 87.56 126 LEU A N 1
ATOM 1033 C CA . LEU A 1 126 ? -10.209 0.954 -2.489 1.00 87.56 126 LEU A CA 1
ATOM 1034 C C . LEU A 1 126 ? -11.661 0.978 -2.989 1.00 87.56 126 LEU A C 1
ATOM 1036 O O . LEU A 1 126 ? -12.151 -0.014 -3.534 1.00 87.56 126 LEU A O 1
ATOM 1040 N N . LYS A 1 127 ? -12.397 2.068 -2.744 1.00 84.31 127 LYS A N 1
ATOM 1041 C CA . LYS A 1 127 ? -13.756 2.239 -3.273 1.00 84.31 127 LYS A CA 1
ATOM 1042 C C . LYS A 1 127 ? -13.741 2.720 -4.719 1.00 84.31 127 LYS A C 1
ATOM 1044 O O . LYS A 1 127 ? -14.620 2.307 -5.476 1.00 84.31 127 LYS A O 1
ATOM 1049 N N . TYR A 1 128 ? -12.793 3.588 -5.071 1.00 80.88 128 TYR A N 1
ATOM 1050 C CA . TYR A 1 128 ? -12.650 4.132 -6.422 1.00 80.88 128 TYR A CA 1
ATOM 1051 C C . TYR A 1 128 ? -11.916 3.170 -7.352 1.00 80.88 128 TYR A C 1
ATOM 1053 O O . TYR A 1 128 ? -12.388 2.935 -8.462 1.00 80.88 128 TYR A O 1
ATOM 1061 N N . ASP A 1 129 ? -10.827 2.570 -6.876 1.00 77.56 129 ASP A N 1
ATOM 1062 C CA . ASP A 1 129 ? -10.047 1.583 -7.610 1.00 77.56 129 ASP A CA 1
ATOM 1063 C C . ASP A 1 129 ? -10.147 0.200 -6.953 1.00 77.56 129 ASP A C 1
ATOM 1065 O O . ASP A 1 129 ? -9.911 0.012 -5.754 1.00 77.56 129 ASP A O 1
ATOM 1069 N N . ARG A 1 130 ? -10.537 -0.803 -7.745 1.00 71.25 130 ARG A N 1
ATOM 1070 C CA . ARG A 1 130 ? -10.783 -2.157 -7.240 1.00 71.25 130 ARG A CA 1
ATOM 1071 C C . ARG A 1 130 ? -9.494 -2.956 -7.185 1.00 71.25 130 ARG A C 1
ATOM 1073 O O . ARG A 1 130 ? -9.175 -3.732 -8.083 1.00 71.25 130 ARG A O 1
ATOM 1080 N N . LYS A 1 131 ? -8.827 -2.869 -6.043 1.00 81.94 131 LYS A N 1
ATOM 1081 C CA . LYS A 1 131 ? -7.587 -3.596 -5.759 1.00 81.94 131 LYS A CA 1
ATOM 1082 C C . LYS A 1 131 ? -7.846 -4.923 -5.028 1.00 81.94 131 LYS A C 1
ATOM 1084 O O . LYS A 1 131 ? -7.369 -5.154 -3.920 1.00 81.94 131 LYS A O 1
ATOM 1089 N N . ASP A 1 132 ? -8.623 -5.820 -5.651 1.00 80.44 132 ASP A N 1
ATOM 1090 C CA . ASP A 1 132 ? -9.042 -7.113 -5.059 1.00 80.44 132 ASP A CA 1
ATOM 1091 C C . ASP A 1 132 ? -7.852 -7.995 -4.624 1.00 80.44 132 ASP A C 1
ATOM 1093 O O . ASP A 1 132 ? -7.961 -8.784 -3.683 1.00 80.44 132 ASP A O 1
ATOM 1097 N N . HIS A 1 133 ? -6.704 -7.846 -5.291 1.00 80.88 133 HIS A N 1
ATOM 1098 C CA . HIS A 1 133 ? -5.475 -8.579 -4.995 1.00 80.88 133 HIS A CA 1
ATOM 1099 C C . HIS A 1 133 ? -4.899 -8.254 -3.603 1.00 80.88 133 HIS A C 1
ATOM 1101 O O . HIS A 1 133 ? -4.236 -9.103 -3.011 1.00 80.88 133 HIS A O 1
ATOM 1107 N N . LEU A 1 134 ? -5.198 -7.078 -3.036 1.00 86.69 134 LEU A N 1
ATOM 1108 C CA . LEU A 1 134 ? -4.746 -6.689 -1.695 1.00 86.69 134 LEU A CA 1
ATOM 1109 C C . LEU A 1 134 ? -5.383 -7.543 -0.594 1.00 86.69 134 LEU A C 1
ATOM 1111 O O . LEU A 1 134 ? -4.791 -7.722 0.467 1.00 86.69 134 LEU A O 1
ATOM 1115 N N . ALA A 1 135 ? -6.576 -8.096 -0.836 1.00 84.12 135 ALA A N 1
ATOM 1116 C CA . ALA A 1 135 ? -7.257 -8.978 0.111 1.00 84.12 135 ALA A CA 1
ATOM 1117 C C . ALA A 1 135 ? -6.702 -10.420 0.110 1.00 84.12 135 ALA A C 1
ATOM 1119 O O . ALA A 1 135 ? -7.149 -11.246 0.917 1.00 84.12 135 ALA A O 1
ATOM 1120 N N . ASP A 1 136 ? -5.752 -10.736 -0.780 1.00 79.25 136 ASP A N 1
ATOM 1121 C CA . ASP A 1 136 ? -5.047 -12.017 -0.793 1.00 79.25 136 ASP A CA 1
ATOM 1122 C C . ASP A 1 136 ? -4.081 -12.095 0.414 1.00 79.25 136 ASP A C 1
ATOM 1124 O O . ASP A 1 136 ? -3.188 -11.261 0.543 1.00 79.25 136 ASP A O 1
ATOM 1128 N N . PRO A 1 137 ? -4.177 -13.101 1.300 1.00 70.69 137 PRO A N 1
ATOM 1129 C CA . PRO A 1 137 ? -3.269 -13.286 2.427 1.00 70.69 137 PRO A CA 1
ATOM 1130 C C . PRO A 1 137 ? -1.834 -13.545 1.972 1.00 70.69 137 PRO A C 1
ATOM 1132 O O . PRO A 1 137 ? -0.896 -13.353 2.739 1.00 70.69 137 PRO A O 1
ATOM 1135 N N . LYS A 1 138 ? -1.655 -13.979 0.718 1.00 75.94 138 LYS A N 1
ATOM 1136 C CA . LYS A 1 138 ? -0.347 -14.184 0.098 1.00 75.94 138 LYS A CA 1
ATOM 1137 C C . LYS A 1 138 ? 0.192 -12.938 -0.590 1.00 75.94 138 LYS A C 1
ATOM 1139 O O . LYS A 1 138 ? 1.268 -13.021 -1.177 1.00 75.94 138 LYS A O 1
ATOM 1144 N N . TYR A 1 139 ? -0.514 -11.809 -0.513 1.00 82.00 139 TYR A N 1
ATOM 1145 C CA . TYR A 1 139 ? -0.103 -10.547 -1.122 1.00 82.00 139 TYR A CA 1
ATOM 1146 C C . TYR A 1 139 ? 1.340 -10.183 -0.756 1.00 82.00 139 TYR A C 1
ATOM 1148 O O . TYR A 1 139 ? 2.134 -9.872 -1.634 1.00 82.00 139 TYR A O 1
ATOM 1156 N N . ILE A 1 140 ? 1.728 -10.349 0.511 1.00 80.19 140 ILE A N 1
ATOM 1157 C CA . ILE A 1 140 ? 3.089 -10.043 0.969 1.00 80.19 140 ILE A CA 1
ATOM 1158 C C . ILE A 1 140 ? 4.180 -10.911 0.304 1.00 80.19 140 ILE A C 1
ATOM 1160 O O . ILE A 1 140 ? 5.305 -10.451 0.142 1.00 80.19 140 ILE A O 1
ATOM 1164 N N . TYR A 1 141 ? 3.854 -12.136 -0.130 1.00 74.81 141 TYR A N 1
ATOM 1165 C CA . TYR A 1 141 ? 4.816 -13.115 -0.661 1.00 74.81 141 TYR A CA 1
ATOM 1166 C C . TYR A 1 141 ? 4.855 -13.207 -2.187 1.00 74.81 141 TYR A C 1
ATOM 1168 O O . TYR A 1 141 ? 5.782 -13.790 -2.738 1.00 74.81 141 TYR A O 1
ATOM 1176 N N . ARG A 1 142 ? 3.817 -12.737 -2.877 1.00 72.00 142 ARG A N 1
ATOM 1177 C CA . ARG A 1 142 ? 3.707 -12.857 -4.334 1.00 72.00 142 ARG A CA 1
ATOM 1178 C C . ARG A 1 142 ? 4.245 -11.601 -4.994 1.00 72.00 142 ARG A C 1
ATOM 1180 O O . ARG A 1 142 ? 3.980 -10.517 -4.492 1.00 72.00 142 ARG A O 1
ATOM 1187 N N . GLU A 1 143 ? 4.926 -11.749 -6.123 1.00 71.31 143 GLU A N 1
ATOM 1188 C CA . GLU A 1 143 ? 5.010 -10.666 -7.104 1.00 71.31 143 GLU A CA 1
ATOM 1189 C C . GLU A 1 143 ? 3.623 -10.511 -7.716 1.00 71.31 143 GLU A C 1
ATOM 1191 O O . GLU A 1 143 ? 3.051 -11.477 -8.232 1.00 71.31 143 GLU A O 1
ATOM 1196 N N . VAL A 1 144 ? 3.033 -9.333 -7.554 1.00 67.94 144 VAL A N 1
ATOM 1197 C CA . VAL A 1 144 ? 1.632 -9.102 -7.938 1.00 67.94 144 VAL A CA 1
ATOM 1198 C C . VAL A 1 144 ? 1.495 -7.920 -8.878 1.00 67.94 144 VAL A C 1
ATOM 1200 O O . VAL A 1 144 ? 0.490 -7.845 -9.583 1.00 67.94 144 VAL A O 1
ATOM 1203 N N . PHE A 1 145 ? 2.476 -7.014 -8.896 1.00 69.00 145 PHE A N 1
ATOM 1204 C CA . PHE A 1 145 ? 2.354 -5.778 -9.645 1.00 69.00 145 PHE A CA 1
ATOM 1205 C C . PHE A 1 145 ? 2.997 -5.886 -11.030 1.00 69.00 145 PHE A C 1
ATOM 1207 O O . PHE A 1 145 ? 4.138 -6.318 -11.180 1.00 69.00 145 PHE A O 1
ATOM 1214 N N . ASP A 1 146 ? 2.257 -5.475 -12.060 1.00 74.00 146 ASP A N 1
ATOM 1215 C CA . ASP A 1 146 ? 2.785 -5.371 -13.418 1.00 74.00 146 ASP A CA 1
ATOM 1216 C C . ASP A 1 146 ? 3.480 -4.014 -13.594 1.00 74.00 146 ASP A C 1
ATOM 1218 O O . ASP A 1 146 ? 2.836 -2.969 -13.677 1.00 74.00 146 ASP A O 1
ATOM 1222 N N . TYR A 1 147 ? 4.812 -4.005 -13.692 1.00 69.44 147 TYR A N 1
ATOM 1223 C CA . TYR A 1 147 ? 5.573 -2.768 -13.925 1.00 69.44 147 TYR A CA 1
ATOM 1224 C C . TYR A 1 147 ? 5.152 -2.025 -15.201 1.00 69.44 147 TYR A C 1
ATOM 1226 O O . TYR A 1 147 ? 5.380 -0.821 -15.319 1.00 69.44 147 TYR A O 1
ATOM 1234 N N . LYS A 1 148 ? 4.530 -2.715 -16.168 1.00 67.25 148 LYS A N 1
ATOM 1235 C CA . LYS A 1 148 ? 4.015 -2.093 -17.396 1.00 67.25 148 LYS A CA 1
ATOM 1236 C C . LYS A 1 148 ? 2.801 -1.214 -17.131 1.00 67.25 148 LYS A C 1
ATOM 1238 O O . LYS A 1 148 ? 2.580 -0.262 -17.881 1.00 67.25 148 LYS A O 1
ATOM 1243 N N . SER A 1 149 ? 2.024 -1.537 -16.099 1.00 66.31 149 SER A N 1
ATOM 1244 C CA . SER A 1 149 ? 0.861 -0.758 -15.698 1.00 66.31 149 SER A CA 1
ATOM 1245 C C . SER A 1 149 ? 1.192 0.303 -14.660 1.00 66.31 149 SER A C 1
ATOM 1247 O O . SER A 1 149 ? 0.380 1.206 -14.530 1.00 66.31 149 SER A O 1
ATOM 1249 N N . VAL A 1 150 ? 2.357 0.249 -13.982 1.00 67.94 150 VAL A N 1
ATOM 1250 C CA . VAL A 1 150 ? 2.779 1.346 -13.089 1.00 67.94 150 VAL A CA 1
ATOM 1251 C C . VAL A 1 150 ? 2.912 2.604 -13.938 1.00 67.94 150 VAL A C 1
ATOM 1253 O O . VAL A 1 150 ? 3.752 2.646 -14.852 1.00 67.94 150 VAL A O 1
ATOM 1256 N N . PRO A 1 151 ? 2.100 3.625 -13.670 1.00 62.88 151 PRO A N 1
ATOM 1257 C CA . PRO A 1 151 ? 2.145 4.820 -14.467 1.00 62.88 151 PRO A CA 1
ATOM 1258 C C . PRO A 1 151 ? 3.168 5.770 -13.795 1.00 62.88 151 PRO A C 1
ATOM 1260 O O . PRO A 1 151 ? 3.202 5.908 -12.573 1.00 62.88 151 PRO A O 1
ATOM 1263 N N . LEU A 1 152 ? 4.110 6.318 -14.576 1.00 62.47 152 LEU A N 1
ATOM 1264 C CA . LEU A 1 152 ? 5.222 7.118 -14.039 1.00 62.47 152 LEU A CA 1
ATOM 1265 C C . LEU A 1 152 ? 4.766 8.542 -13.671 1.00 62.47 152 LEU A C 1
ATOM 1267 O O . LEU A 1 152 ? 3.961 9.107 -14.414 1.00 62.47 152 LEU A O 1
ATOM 1271 N N . PRO A 1 153 ? 5.321 9.155 -12.607 1.00 59.53 153 PRO A N 1
ATOM 1272 C CA . PRO A 1 153 ? 4.985 10.523 -12.219 1.00 59.53 153 PRO A CA 1
ATOM 1273 C C . PRO A 1 153 ? 5.303 11.526 -13.322 1.00 59.53 153 PRO A C 1
ATOM 1275 O O . PRO A 1 153 ? 6.388 11.482 -13.902 1.00 59.53 153 PRO A O 1
ATOM 1278 N N . GLN A 1 154 ? 4.402 12.485 -13.523 1.00 56.94 154 GLN A N 1
ATOM 1279 C CA . GLN A 1 154 ? 4.719 13.750 -14.192 1.00 56.94 154 GLN A CA 1
ATOM 1280 C C . GLN A 1 154 ? 4.511 14.945 -13.246 1.00 56.94 154 GLN A C 1
ATOM 1282 O O . GLN A 1 154 ? 5.383 15.809 -13.203 1.00 56.94 154 GLN A O 1
ATOM 1287 N N . ASP A 1 155 ? 3.437 14.956 -12.438 1.00 56.44 155 ASP A N 1
ATOM 1288 C CA . ASP A 1 155 ? 3.152 15.953 -11.387 1.00 56.44 155 ASP A CA 1
ATOM 1289 C C . ASP A 1 155 ? 2.046 15.483 -10.397 1.00 56.44 155 ASP A C 1
ATOM 1291 O O . ASP A 1 155 ? 1.442 14.424 -10.588 1.00 56.44 155 ASP A O 1
ATOM 1295 N N . ASP A 1 156 ? 1.778 16.257 -9.333 1.00 53.19 156 ASP A N 1
ATOM 1296 C CA . ASP A 1 156 ? 0.762 15.955 -8.297 1.00 53.19 156 ASP A CA 1
ATOM 1297 C C . ASP A 1 156 ? -0.678 15.944 -8.836 1.00 53.19 156 ASP A C 1
ATOM 1299 O O . ASP A 1 156 ? -1.533 15.173 -8.382 1.00 53.19 156 ASP A O 1
ATOM 1303 N N . THR A 1 157 ? -0.951 16.792 -9.830 1.00 57.66 157 THR A N 1
ATOM 1304 C CA . THR A 1 157 ? -2.238 16.873 -10.538 1.00 57.66 157 THR A CA 1
ATOM 1305 C C . THR A 1 157 ? -2.557 15.549 -11.216 1.00 57.66 157 THR A C 1
ATOM 1307 O O . THR A 1 157 ? -3.683 15.061 -11.147 1.00 57.66 157 THR A O 1
ATOM 1310 N N . TRP A 1 158 ? -1.545 14.915 -11.798 1.00 65.19 158 TRP A N 1
ATOM 1311 C CA . TRP A 1 158 ? -1.694 13.657 -12.499 1.00 65.19 158 TRP A CA 1
ATOM 1312 C C . TRP A 1 158 ? -2.139 12.513 -11.566 1.00 65.19 158 TRP A C 1
ATOM 1314 O O . TRP A 1 158 ? -3.018 11.733 -11.942 1.00 65.19 158 TRP A O 1
ATOM 1324 N N . TYR A 1 159 ? -1.648 12.449 -10.318 1.00 58.88 159 TYR A N 1
ATOM 1325 C CA . TYR A 1 159 ? -2.103 11.450 -9.329 1.00 58.88 159 TYR A CA 1
ATOM 1326 C C . TYR A 1 159 ? -3.550 11.642 -8.893 1.00 58.88 159 TYR A C 1
ATOM 1328 O O . TYR A 1 159 ? -4.239 10.678 -8.556 1.00 58.88 159 TYR A O 1
ATOM 1336 N N . ALA A 1 160 ? -4.032 12.884 -8.890 1.00 58.25 160 ALA A N 1
ATOM 1337 C CA . ALA A 1 160 ? -5.435 13.158 -8.624 1.00 58.25 160 ALA A CA 1
ATOM 1338 C C . ALA A 1 160 ? -6.357 12.643 -9.746 1.00 58.25 160 ALA A C 1
ATOM 1340 O O . ALA A 1 160 ? -7.531 12.389 -9.479 1.00 58.25 160 ALA A O 1
ATOM 1341 N N . GLU A 1 161 ? -5.833 12.478 -10.963 1.00 57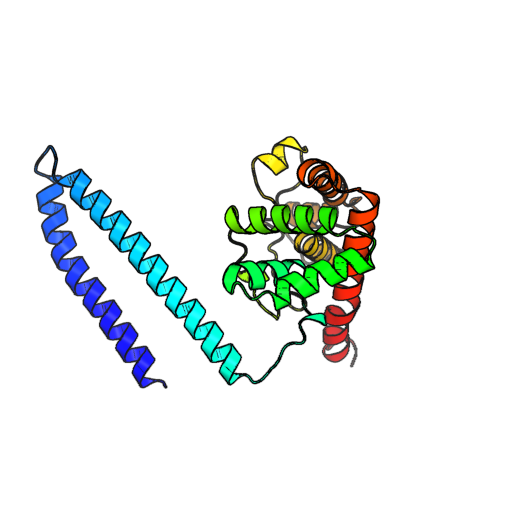.03 161 GLU A N 1
ATOM 1342 C CA . GLU A 1 161 ? -6.609 12.198 -12.176 1.00 57.03 161 GLU A CA 1
ATOM 1343 C C . GLU A 1 161 ? -6.520 10.746 -12.680 1.00 57.03 161 GLU A C 1
ATOM 1345 O O . GLU A 1 161 ? -7.388 10.336 -13.449 1.00 57.03 161 GLU A O 1
ATOM 1350 N N . HIS A 1 162 ? -5.520 9.960 -12.257 1.00 63.94 162 HIS A N 1
ATOM 1351 C CA . HIS A 1 162 ? -5.234 8.647 -12.859 1.00 63.94 162 HIS A CA 1
ATOM 1352 C C . HIS A 1 162 ? -5.387 7.470 -11.891 1.00 63.94 162 HIS A C 1
ATOM 1354 O O . HIS A 1 162 ? -6.359 6.720 -11.983 1.00 63.94 162 HIS A O 1
ATOM 1360 N N . GLU A 1 163 ? -4.429 7.276 -10.982 1.00 71.75 163 GLU A N 1
ATOM 1361 C CA . GLU A 1 163 ? -4.379 6.089 -10.128 1.00 71.75 163 GLU A CA 1
ATOM 1362 C C . GLU A 1 163 ? -3.809 6.428 -8.748 1.00 71.75 163 GLU A C 1
ATOM 1364 O O . GLU A 1 163 ? -2.772 7.080 -8.623 1.00 71.75 163 GLU A O 1
ATOM 1369 N N . MET A 1 164 ? -4.506 5.974 -7.705 1.00 81.69 164 MET A N 1
ATOM 1370 C CA . MET A 1 164 ? -4.078 6.118 -6.317 1.00 81.69 164 MET A CA 1
ATOM 1371 C C . MET A 1 164 ? -3.688 4.756 -5.751 1.00 81.69 164 MET A C 1
ATOM 1373 O O . MET A 1 164 ? -4.380 3.757 -5.946 1.00 81.69 164 MET A O 1
ATOM 1377 N N . PHE A 1 165 ? -2.597 4.740 -5.001 1.00 86.38 165 PHE A N 1
ATOM 1378 C CA . PHE A 1 165 ? -2.026 3.567 -4.355 1.00 86.38 165 PHE A CA 1
ATOM 1379 C C . PHE A 1 165 ? -2.207 3.635 -2.841 1.00 86.38 165 PHE A C 1
ATOM 1381 O O . PHE A 1 165 ? -2.149 4.701 -2.223 1.00 86.38 165 PHE A O 1
ATOM 1388 N N . LEU A 1 166 ? -2.384 2.486 -2.202 1.00 91.12 166 LEU A N 1
ATOM 1389 C CA . LEU A 1 166 ? -2.207 2.442 -0.751 1.00 91.12 166 LEU A CA 1
ATOM 1390 C C . LEU A 1 166 ? -0.715 2.612 -0.444 1.00 91.12 166 LEU A C 1
ATOM 1392 O O . LEU A 1 166 ? 0.129 2.186 -1.232 1.00 91.12 166 LEU A O 1
ATOM 1396 N N . ILE A 1 167 ? -0.356 3.175 0.709 1.00 91.81 167 ILE A N 1
ATOM 1397 C CA . ILE A 1 167 ? 1.061 3.366 1.064 1.00 91.81 167 ILE A CA 1
ATOM 1398 C C . ILE A 1 167 ? 1.779 2.014 1.073 1.00 91.81 167 ILE A C 1
ATOM 1400 O O . ILE A 1 167 ? 2.835 1.862 0.470 1.00 91.81 167 ILE A O 1
ATOM 1404 N N . SER A 1 168 ? 1.172 0.984 1.666 1.00 91.38 168 SER A N 1
ATOM 1405 C CA . SER A 1 168 ? 1.742 -0.369 1.666 1.00 91.38 168 SER A CA 1
ATOM 1406 C C . SER A 1 168 ? 1.883 -0.978 0.261 1.00 91.38 168 SER A C 1
ATOM 1408 O O . SER A 1 168 ? 2.728 -1.839 0.038 1.00 91.38 168 SER A O 1
ATOM 1410 N N . GLU A 1 169 ? 1.027 -0.575 -0.683 1.00 88.38 169 GLU A N 1
ATOM 1411 C CA . GLU A 1 169 ? 1.098 -1.017 -2.080 1.00 88.38 169 GLU A CA 1
ATOM 1412 C C . GLU A 1 169 ? 2.264 -0.337 -2.792 1.00 88.38 169 GLU A C 1
ATOM 1414 O O . GLU A 1 169 ? 3.098 -1.030 -3.368 1.00 88.38 169 GLU A O 1
ATOM 1419 N N . LEU A 1 170 ? 2.393 0.982 -2.642 1.00 87.56 170 LEU A N 1
ATOM 1420 C CA . LEU A 1 170 ? 3.537 1.748 -3.127 1.00 87.56 170 LEU A CA 1
ATOM 1421 C C . LEU A 1 170 ? 4.864 1.172 -2.612 1.00 87.56 170 LEU A C 1
ATOM 1423 O O . LEU A 1 170 ? 5.786 0.930 -3.387 1.00 87.56 170 LEU A O 1
ATOM 1427 N N . VAL A 1 171 ? 4.941 0.885 -1.309 1.00 89.50 171 VAL A N 1
ATOM 1428 C CA . VAL A 1 171 ? 6.129 0.284 -0.687 1.00 89.50 171 VAL A CA 1
ATOM 1429 C C . VAL A 1 171 ? 6.487 -1.050 -1.330 1.00 89.50 171 VAL A C 1
ATOM 1431 O O . VAL A 1 171 ? 7.656 -1.299 -1.624 1.00 89.50 171 VAL A O 1
ATOM 1434 N N . LYS A 1 172 ? 5.488 -1.898 -1.582 1.00 88.31 172 LYS A N 1
ATOM 1435 C CA . LYS A 1 172 ? 5.702 -3.189 -2.230 1.00 88.31 172 LYS A CA 1
ATOM 1436 C C . LYS A 1 172 ? 6.136 -3.038 -3.687 1.00 88.31 172 LYS A C 1
ATOM 1438 O O . LYS A 1 172 ? 7.034 -3.758 -4.100 1.00 88.31 172 LYS A O 1
ATOM 1443 N N . ILE A 1 173 ? 5.556 -2.106 -4.444 1.00 86.50 173 ILE A N 1
ATOM 1444 C CA . ILE A 1 173 ? 5.956 -1.826 -5.834 1.00 86.50 173 ILE A CA 1
ATOM 1445 C C . ILE A 1 173 ? 7.428 -1.406 -5.892 1.00 86.50 173 ILE A C 1
ATOM 1447 O O . ILE A 1 173 ? 8.184 -1.937 -6.705 1.00 86.50 173 ILE A O 1
ATOM 1451 N N . CYS A 1 174 ? 7.851 -0.499 -5.009 1.00 87.12 174 CYS A N 1
ATOM 1452 C CA . CYS A 1 174 ? 9.244 -0.062 -4.927 1.00 87.12 174 CYS A CA 1
ATOM 1453 C C . CYS A 1 174 ? 10.189 -1.202 -4.509 1.00 87.12 174 CYS A C 1
ATOM 1455 O O . CYS A 1 174 ? 11.244 -1.359 -5.118 1.00 87.12 174 CYS A O 1
ATOM 1457 N N . ASP A 1 175 ? 9.813 -2.032 -3.528 1.00 87.69 175 ASP A N 1
ATOM 1458 C CA . ASP A 1 175 ? 10.587 -3.223 -3.124 1.00 87.69 175 ASP A CA 1
ATOM 1459 C C . ASP A 1 175 ? 10.722 -4.236 -4.274 1.00 87.69 175 ASP A C 1
ATOM 1461 O O . ASP A 1 175 ? 11.809 -4.735 -4.562 1.00 87.69 175 ASP A O 1
ATOM 1465 N N . GLU A 1 176 ? 9.626 -4.493 -4.991 1.00 86.75 176 GLU A N 1
ATOM 1466 C CA . GLU A 1 176 ? 9.611 -5.328 -6.190 1.00 86.75 176 GLU A CA 1
ATOM 1467 C C . GLU A 1 176 ? 10.537 -4.756 -7.270 1.00 86.75 176 GLU A C 1
ATOM 1469 O O . GLU A 1 176 ? 11.324 -5.499 -7.857 1.00 86.75 176 GLU A O 1
ATOM 1474 N N . ALA A 1 177 ? 10.462 -3.454 -7.547 1.00 86.38 177 ALA A N 1
ATOM 1475 C CA . ALA A 1 177 ? 11.299 -2.802 -8.549 1.00 86.38 177 ALA A CA 1
ATOM 1476 C C . ALA A 1 177 ? 12.789 -2.870 -8.186 1.00 86.38 177 ALA A C 1
ATOM 1478 O O . ALA A 1 177 ? 13.611 -3.192 -9.044 1.00 86.38 177 ALA A O 1
ATOM 1479 N N . GLU A 1 178 ? 13.134 -2.634 -6.920 1.00 87.19 178 GLU A N 1
ATOM 1480 C CA . GLU A 1 178 ? 14.503 -2.726 -6.405 1.00 87.19 178 GLU A CA 1
ATOM 1481 C C . GLU A 1 178 ? 15.076 -4.140 -6.587 1.00 87.19 178 GLU A C 1
ATOM 1483 O O . GLU A 1 178 ? 16.191 -4.312 -7.092 1.00 87.19 178 GLU A O 1
ATOM 1488 N N . ASN A 1 179 ? 14.289 -5.167 -6.252 1.00 85.62 179 ASN A N 1
ATOM 1489 C CA . ASN A 1 179 ? 14.672 -6.561 -6.454 1.00 85.62 179 ASN A CA 1
ATOM 1490 C C . ASN A 1 179 ? 14.873 -6.886 -7.942 1.00 85.62 179 ASN A C 1
ATOM 1492 O O . ASN A 1 179 ? 15.905 -7.427 -8.348 1.00 85.62 179 ASN A O 1
ATOM 1496 N N . THR A 1 180 ? 13.909 -6.503 -8.780 1.00 85.19 180 THR A N 1
ATOM 1497 C CA . THR A 1 180 ? 13.976 -6.712 -10.229 1.00 85.19 180 THR A CA 1
ATOM 1498 C C . THR A 1 180 ? 15.190 -6.016 -10.836 1.00 85.19 180 THR A C 1
ATOM 1500 O O . THR A 1 180 ? 15.904 -6.621 -11.641 1.00 85.19 180 THR A O 1
ATOM 1503 N N . TRP A 1 181 ? 15.474 -4.779 -10.428 1.00 87.31 181 TRP A N 1
ATOM 1504 C CA . TRP A 1 181 ? 16.644 -4.038 -10.885 1.00 87.31 181 TRP A CA 1
ATOM 1505 C C . TRP A 1 181 ? 17.949 -4.727 -10.485 1.00 87.31 181 TRP A C 1
ATOM 1507 O O . TRP A 1 181 ? 18.854 -4.880 -11.305 1.00 87.31 181 TRP A O 1
ATOM 1517 N N . THR A 1 182 ? 18.031 -5.186 -9.239 1.00 85.19 182 THR A N 1
ATOM 1518 C CA . THR A 1 182 ? 19.243 -5.795 -8.683 1.00 85.19 182 THR A CA 1
ATOM 1519 C C . THR A 1 182 ? 19.578 -7.128 -9.351 1.00 85.19 182 THR A C 1
ATOM 1521 O O . THR A 1 182 ? 20.736 -7.362 -9.695 1.00 85.19 182 THR A O 1
ATOM 1524 N N . TYR A 1 183 ? 18.583 -7.993 -9.575 1.00 83.44 183 TYR A N 1
ATOM 1525 C CA . TYR A 1 183 ? 18.831 -9.384 -9.984 1.00 83.44 183 TYR A CA 1
ATOM 1526 C C . TYR A 1 183 ? 18.433 -9.720 -11.425 1.00 83.44 183 TYR A C 1
ATOM 1528 O O . TYR A 1 183 ? 18.862 -10.747 -11.960 1.00 83.44 183 TYR A O 1
ATOM 1536 N N . SER A 1 184 ? 17.597 -8.896 -12.059 1.00 81.62 184 SER A N 1
ATOM 1537 C CA . SER A 1 184 ? 16.944 -9.259 -13.322 1.00 81.62 184 SER A CA 1
ATOM 1538 C C . SER A 1 184 ? 16.909 -8.152 -14.378 1.00 81.62 184 SER A C 1
ATOM 1540 O O . SER A 1 184 ? 16.392 -8.410 -15.464 1.00 81.62 184 SER A O 1
ATOM 1542 N N . LYS A 1 185 ? 17.491 -6.965 -14.146 1.00 83.44 185 LYS A N 1
ATOM 1543 C CA . LYS A 1 185 ? 17.454 -5.850 -15.118 1.00 83.44 185 LYS A CA 1
ATOM 1544 C C . LYS A 1 185 ? 17.961 -6.222 -16.513 1.00 83.44 185 LYS A C 1
ATOM 1546 O O . LYS A 1 185 ? 17.367 -5.814 -17.509 1.00 83.44 185 LYS A O 1
ATOM 1551 N N . ASP A 1 186 ? 18.996 -7.059 -16.590 1.00 86.69 186 ASP A N 1
ATOM 1552 C CA . ASP A 1 186 ? 19.611 -7.474 -17.857 1.00 86.69 186 ASP A CA 1
ATOM 1553 C C . ASP A 1 186 ? 18.715 -8.439 -18.652 1.00 86.69 186 ASP A C 1
ATOM 1555 O O . ASP A 1 186 ? 18.897 -8.624 -19.854 1.00 86.69 186 ASP A O 1
ATOM 1559 N N . LYS A 1 187 ? 17.716 -9.040 -17.991 1.00 84.25 187 LYS A N 1
ATOM 1560 C CA . LYS A 1 187 ? 16.706 -9.909 -18.612 1.00 84.25 187 LYS A CA 1
ATOM 1561 C C . LYS A 1 187 ? 15.512 -9.122 -19.159 1.00 84.25 187 LYS A C 1
ATOM 1563 O O . LYS A 1 187 ? 14.726 -9.679 -19.923 1.00 84.25 187 LYS A O 1
ATOM 1568 N N . ILE A 1 188 ? 15.357 -7.848 -18.790 1.00 83.44 188 ILE A N 1
ATOM 1569 C CA . ILE A 1 188 ? 14.288 -6.987 -19.305 1.00 83.44 188 ILE A CA 1
ATOM 1570 C C . ILE A 1 188 ? 14.714 -6.497 -20.686 1.00 83.44 188 ILE A C 1
ATOM 1572 O O . ILE A 1 188 ? 15.536 -5.593 -20.789 1.00 83.44 188 ILE A O 1
ATOM 1576 N N . SER A 1 189 ? 14.184 -7.088 -21.755 1.00 86.56 189 SER A N 1
ATOM 1577 C CA . SER A 1 189 ? 14.544 -6.709 -23.131 1.00 86.56 189 SER A CA 1
ATOM 1578 C C . SER A 1 189 ? 13.976 -5.356 -23.568 1.00 86.56 189 SER A C 1
ATOM 1580 O O . SER A 1 189 ? 14.531 -4.723 -24.458 1.00 86.56 189 SER A O 1
ATOM 1582 N N . ASP A 1 190 ? 12.862 -4.936 -22.972 1.00 87.81 190 ASP A N 1
ATOM 1583 C CA . ASP A 1 190 ? 12.191 -3.672 -23.275 1.00 87.81 190 ASP A CA 1
ATOM 1584 C C . ASP A 1 190 ? 12.808 -2.532 -22.452 1.00 87.81 190 ASP A C 1
ATOM 1586 O O . ASP A 1 190 ? 12.692 -2.500 -21.225 1.00 87.81 190 ASP A O 1
ATOM 1590 N N . GLU A 1 191 ? 13.474 -1.604 -23.135 1.00 86.81 191 GLU A N 1
ATOM 1591 C CA . GLU A 1 191 ? 14.151 -0.457 -22.522 1.00 86.81 191 GLU A CA 1
ATOM 1592 C C . GLU A 1 191 ? 13.178 0.456 -21.767 1.00 86.81 191 GLU A C 1
ATOM 1594 O O . GLU A 1 191 ? 13.474 0.872 -20.653 1.00 86.81 191 GLU A O 1
ATOM 1599 N N . SER A 1 192 ? 11.959 0.653 -22.281 1.00 83.56 192 SER A N 1
ATOM 1600 C CA . SER A 1 192 ? 10.956 1.496 -21.618 1.00 83.56 192 SER A CA 1
ATOM 1601 C C . SER A 1 192 ? 10.494 0.913 -20.281 1.00 83.56 192 SER A C 1
ATOM 1603 O O . SER A 1 192 ? 10.256 1.643 -19.319 1.00 83.56 192 SER A O 1
ATOM 1605 N N . ILE A 1 193 ? 10.398 -0.417 -20.194 1.00 83.25 193 ILE A N 1
ATOM 1606 C CA . ILE A 1 193 ? 10.077 -1.116 -18.945 1.00 83.25 193 ILE A CA 1
ATOM 1607 C C . ILE A 1 193 ? 11.269 -1.049 -17.996 1.00 83.25 193 ILE A C 1
ATOM 1609 O O . ILE A 1 193 ? 11.090 -0.852 -16.797 1.00 83.25 193 ILE A O 1
ATOM 1613 N N . ARG A 1 194 ? 12.487 -1.202 -18.522 1.00 85.88 194 ARG A N 1
ATOM 1614 C CA . ARG A 1 194 ? 13.712 -1.126 -17.727 1.00 85.88 194 ARG A CA 1
ATOM 1615 C C . ARG A 1 194 ? 13.875 0.255 -17.084 1.00 85.88 194 ARG A C 1
ATOM 1617 O O . ARG A 1 194 ? 14.157 0.318 -15.890 1.00 85.88 194 ARG A O 1
ATOM 1624 N N . ASP A 1 195 ? 13.627 1.325 -17.832 1.00 84.12 195 ASP A N 1
ATOM 1625 C CA . ASP A 1 195 ? 13.671 2.705 -17.335 1.00 84.12 195 ASP A CA 1
ATOM 1626 C C . ASP A 1 195 ? 12.587 2.966 -16.284 1.00 84.12 195 ASP A C 1
ATOM 1628 O O . ASP A 1 195 ? 12.848 3.589 -15.253 1.00 84.12 195 ASP A O 1
ATOM 1632 N N . ARG A 1 196 ? 11.379 2.422 -16.489 1.00 81.69 196 ARG A N 1
ATOM 1633 C CA . ARG A 1 196 ? 10.310 2.465 -15.479 1.00 81.69 196 ARG A CA 1
ATOM 1634 C C . ARG A 1 196 ? 10.742 1.798 -14.185 1.00 81.69 196 ARG A C 1
ATOM 1636 O O . ARG A 1 196 ? 10.664 2.421 -13.132 1.00 81.69 196 ARG A O 1
ATOM 1643 N N . VAL A 1 197 ? 11.235 0.562 -14.259 1.00 84.75 197 VAL A N 1
ATOM 1644 C CA . VAL A 1 197 ? 11.741 -0.158 -13.084 1.00 84.75 197 VAL A CA 1
ATOM 1645 C C . VAL A 1 197 ? 12.834 0.659 -12.398 1.00 84.75 197 VAL A C 1
ATOM 1647 O O . VAL A 1 197 ? 12.752 0.853 -11.190 1.00 84.75 197 VAL A O 1
ATOM 1650 N N . TYR A 1 198 ? 13.794 1.205 -13.154 1.00 85.94 198 TYR A N 1
ATOM 1651 C CA . TYR A 1 198 ? 14.852 2.057 -12.610 1.00 85.94 198 TYR A CA 1
ATOM 1652 C C . TYR A 1 198 ? 14.298 3.246 -11.817 1.00 85.94 198 TYR A C 1
ATOM 1654 O O . TYR A 1 198 ? 14.712 3.460 -10.681 1.00 85.94 198 TYR A O 1
ATOM 1662 N N . SER A 1 199 ? 13.329 3.978 -12.373 1.00 82.12 199 SER A N 1
ATOM 1663 C CA . SER A 1 199 ? 12.743 5.171 -11.739 1.00 82.12 199 SER A CA 1
ATOM 1664 C C . SER A 1 199 ? 12.007 4.895 -10.419 1.00 82.12 199 SER A C 1
ATOM 1666 O O . SER A 1 199 ? 11.857 5.791 -9.591 1.00 82.12 199 SER A O 1
ATOM 1668 N N . LEU A 1 200 ? 11.566 3.652 -10.205 1.00 82.81 200 LEU A N 1
ATOM 1669 C CA . LEU A 1 200 ? 10.897 3.211 -8.978 1.00 82.81 200 LEU A CA 1
ATOM 1670 C C . LEU A 1 200 ? 11.886 2.749 -7.897 1.00 82.81 200 LEU A C 1
ATOM 1672 O O . LEU A 1 200 ? 11.484 2.547 -6.750 1.00 82.81 200 LEU A O 1
ATOM 1676 N N . THR A 1 201 ? 13.159 2.563 -8.258 1.00 84.50 201 THR A N 1
ATOM 1677 C CA . THR A 1 201 ? 14.226 2.156 -7.335 1.00 84.50 201 THR A CA 1
ATOM 1678 C C . THR A 1 201 ? 14.819 3.343 -6.590 1.00 84.50 201 THR A C 1
ATOM 1680 O O . THR A 1 201 ? 14.708 4.494 -7.017 1.00 84.50 201 THR A O 1
ATOM 1683 N N . ARG A 1 202 ? 15.562 3.055 -5.516 1.00 79.56 202 ARG A N 1
ATOM 1684 C CA . ARG A 1 202 ? 16.357 4.072 -4.808 1.00 79.56 202 ARG A CA 1
ATOM 1685 C C . ARG A 1 202 ? 17.443 4.690 -5.695 1.00 79.56 202 ARG A C 1
ATOM 1687 O O . ARG A 1 202 ? 17.831 5.831 -5.465 1.00 79.56 202 ARG A O 1
ATOM 1694 N N . TYR A 1 203 ? 17.925 3.962 -6.705 1.00 76.31 203 TYR A N 1
ATOM 1695 C CA . TYR A 1 203 ? 18.901 4.472 -7.676 1.00 76.31 203 TYR A CA 1
ATOM 1696 C C . TYR A 1 203 ? 18.293 5.503 -8.630 1.00 76.31 203 TYR A C 1
ATOM 1698 O O . TYR A 1 203 ? 18.965 6.460 -9.006 1.00 76.31 203 TYR A O 1
ATOM 1706 N N . GLY A 1 204 ? 17.019 5.331 -8.985 1.00 72.62 204 GLY A N 1
ATOM 1707 C CA . GLY A 1 204 ? 16.226 6.310 -9.729 1.00 72.62 204 GLY A CA 1
ATOM 1708 C C . GLY A 1 204 ? 15.655 7.429 -8.857 1.00 72.62 204 GLY A C 1
ATOM 1709 O O . GLY A 1 204 ? 14.674 8.051 -9.252 1.00 72.62 204 GLY A O 1
ATOM 1710 N N . GLU A 1 205 ? 16.218 7.635 -7.660 1.00 69.06 205 GLU A N 1
ATOM 1711 C CA . GLU A 1 205 ? 15.799 8.606 -6.636 1.00 69.06 205 GLU A CA 1
ATOM 1712 C C . GLU A 1 205 ? 14.391 8.390 -6.065 1.00 69.06 205 GLU A C 1
ATOM 1714 O O . GLU A 1 205 ? 13.974 9.135 -5.181 1.00 69.06 205 GLU A O 1
ATOM 1719 N N . ALA A 1 206 ? 13.667 7.368 -6.534 1.00 70.06 206 ALA A N 1
ATOM 1720 C CA . ALA A 1 206 ? 12.284 7.097 -6.172 1.00 70.06 206 ALA A CA 1
ATOM 1721 C C . ALA A 1 206 ? 11.432 8.384 -6.140 1.00 70.06 206 ALA A C 1
ATOM 1723 O O . ALA A 1 206 ? 10.633 8.578 -5.228 1.00 70.06 206 ALA A O 1
ATOM 1724 N N . VAL A 1 207 ? 11.598 9.281 -7.125 1.00 66.31 207 VAL A N 1
ATOM 1725 C CA . VAL A 1 207 ? 10.904 10.589 -7.174 1.00 66.31 207 VAL A CA 1
ATOM 1726 C C . VAL A 1 207 ? 9.393 10.415 -7.002 1.00 66.31 207 VAL A C 1
ATOM 1728 O O . VAL A 1 207 ? 8.753 11.156 -6.261 1.00 66.31 207 VAL A O 1
ATOM 1731 N N . PHE A 1 208 ? 8.851 9.354 -7.606 1.00 70.44 208 PHE A N 1
ATOM 1732 C CA . PHE A 1 208 ? 7.471 8.915 -7.421 1.00 70.44 208 PHE A CA 1
ATOM 1733 C C . PHE A 1 208 ? 7.055 8.815 -5.958 1.00 70.44 208 PHE A C 1
ATOM 1735 O O . PHE A 1 208 ? 6.015 9.330 -5.560 1.00 70.44 208 PHE A O 1
ATOM 1742 N N . TYR A 1 209 ? 7.875 8.139 -5.170 1.00 76.94 209 TYR A N 1
ATOM 1743 C CA . TYR A 1 209 ? 7.579 7.814 -3.796 1.00 76.94 209 TYR A CA 1
ATOM 1744 C C . TYR A 1 209 ? 7.483 9.083 -2.935 1.00 76.94 209 TYR A C 1
ATOM 1746 O O . TYR A 1 209 ? 6.539 9.209 -2.158 1.00 76.94 209 TYR A O 1
ATOM 1754 N N . ASN A 1 210 ? 8.380 10.056 -3.128 1.00 78.88 210 ASN A N 1
ATOM 1755 C CA . ASN A 1 210 ? 8.364 11.307 -2.361 1.00 78.88 210 ASN A CA 1
ATOM 1756 C C . ASN A 1 210 ? 7.151 12.185 -2.707 1.00 78.88 210 ASN A C 1
ATOM 1758 O O . ASN A 1 210 ? 6.405 12.553 -1.802 1.00 78.88 210 ASN A O 1
ATOM 1762 N N . CYS A 1 211 ? 6.893 12.439 -3.998 1.00 78.25 211 CYS A N 1
ATOM 1763 C CA . CYS A 1 211 ? 5.722 13.221 -4.426 1.00 78.25 211 CYS A CA 1
ATOM 1764 C C . CYS A 1 211 ? 4.411 12.568 -3.963 1.00 78.25 211 CYS A C 1
ATOM 1766 O O . CYS A 1 211 ? 3.478 13.237 -3.520 1.00 78.25 211 CYS A O 1
ATOM 1768 N N . TYR A 1 212 ? 4.342 11.233 -4.003 1.00 83.19 212 TYR A N 1
ATOM 1769 C CA . TYR A 1 212 ? 3.156 10.522 -3.546 1.00 83.19 212 TYR A CA 1
ATOM 1770 C C . TYR A 1 212 ? 2.911 10.709 -2.043 1.00 83.19 212 TYR A C 1
ATOM 1772 O O . TYR A 1 212 ? 1.773 10.935 -1.634 1.00 83.19 212 TYR A O 1
ATOM 1780 N N . LEU A 1 213 ? 3.955 10.641 -1.209 1.00 88.56 213 LEU A N 1
ATOM 1781 C CA . LEU A 1 213 ? 3.806 10.861 0.231 1.00 88.56 213 LEU A CA 1
ATOM 1782 C C . LEU A 1 213 ? 3.397 12.299 0.567 1.00 88.56 213 LEU A C 1
ATOM 1784 O O . LEU A 1 213 ? 2.575 12.480 1.464 1.00 88.56 213 LEU A O 1
ATOM 1788 N N . GLU A 1 214 ? 3.907 13.296 -0.157 1.00 88.06 214 GLU A N 1
ATOM 1789 C CA . GLU A 1 214 ? 3.473 14.694 -0.020 1.00 88.06 214 GLU A CA 1
ATOM 1790 C C . GLU A 1 214 ? 1.979 14.835 -0.338 1.00 88.06 214 GLU A C 1
ATOM 1792 O O . GLU A 1 214 ? 1.212 15.328 0.492 1.00 88.06 214 GLU A O 1
ATOM 1797 N N . MET A 1 215 ? 1.519 14.267 -1.457 1.00 87.62 215 MET A N 1
ATOM 1798 C CA . MET A 1 215 ? 0.095 14.250 -1.804 1.00 87.62 215 MET A CA 1
ATOM 1799 C C . MET A 1 215 ? -0.758 13.554 -0.726 1.00 87.62 215 MET A C 1
ATOM 1801 O O . MET A 1 215 ? -1.849 14.029 -0.393 1.00 87.62 215 MET A O 1
ATOM 1805 N N . VAL A 1 216 ? -0.304 12.429 -0.160 1.00 90.19 216 VAL A N 1
ATOM 1806 C CA . VAL A 1 216 ? -1.039 11.763 0.932 1.00 90.19 216 VAL A CA 1
ATOM 1807 C C . VAL A 1 216 ? -1.047 12.624 2.196 1.00 90.19 216 VAL A C 1
ATOM 1809 O O . VAL A 1 216 ? -2.091 12.719 2.842 1.00 90.19 216 VAL A O 1
ATOM 1812 N N . SER A 1 217 ? 0.072 13.272 2.532 1.00 93.12 217 SER A N 1
ATOM 1813 C CA . SER A 1 217 ? 0.176 14.191 3.671 1.00 93.12 217 SER A CA 1
ATOM 1814 C C . SER A 1 217 ? -0.878 15.293 3.582 1.00 93.12 217 SER A C 1
ATOM 1816 O O . SER A 1 217 ? -1.614 15.515 4.546 1.00 93.12 217 SER A O 1
ATOM 1818 N N . GLU A 1 218 ? -1.021 15.903 2.404 1.00 90.88 218 GLU A N 1
ATOM 1819 C CA . GLU A 1 218 ? -2.002 16.957 2.151 1.00 90.88 218 GLU A CA 1
ATOM 1820 C C . GLU A 1 218 ? -3.443 16.435 2.168 1.00 90.88 218 GLU A C 1
ATOM 1822 O O . GLU A 1 218 ? -4.310 17.008 2.830 1.00 90.88 218 GLU A O 1
ATOM 1827 N N . LYS A 1 219 ? -3.730 15.332 1.462 1.00 89.75 219 LYS A N 1
ATOM 1828 C CA . LYS A 1 219 ? -5.109 14.834 1.309 1.00 89.75 219 LYS A CA 1
ATOM 1829 C C . LYS A 1 219 ? -5.662 14.157 2.557 1.00 89.75 219 LYS A C 1
ATOM 1831 O O . LYS A 1 219 ? -6.868 14.228 2.795 1.00 89.75 219 LYS A O 1
ATOM 1836 N N . ALA A 1 220 ? -4.818 13.466 3.318 1.00 91.50 220 ALA A N 1
ATOM 1837 C CA . ALA A 1 220 ? -5.221 12.801 4.554 1.00 91.50 220 ALA A CA 1
ATOM 1838 C C . ALA A 1 220 ? -5.038 13.691 5.796 1.00 91.50 2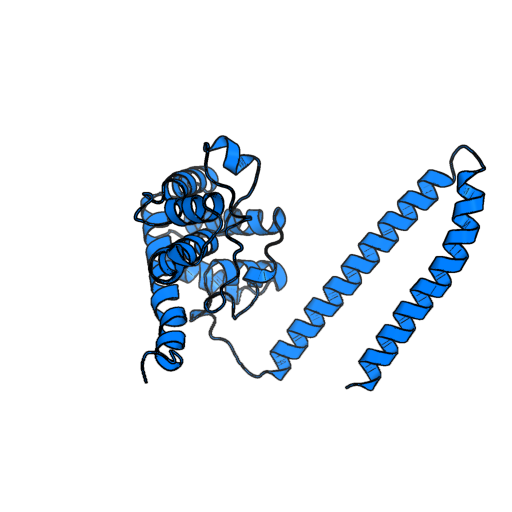20 ALA A C 1
ATOM 1840 O O . ALA A 1 220 ? -5.472 13.292 6.879 1.00 91.50 220 ALA A O 1
ATOM 1841 N N . ASP A 1 221 ? -4.445 14.884 5.651 1.00 94.19 221 ASP A N 1
ATOM 1842 C CA . ASP A 1 221 ? -4.121 15.797 6.754 1.00 94.19 221 ASP A CA 1
ATOM 1843 C C . ASP A 1 221 ? -3.345 15.072 7.868 1.00 94.19 221 ASP A C 1
ATOM 1845 O O . ASP A 1 221 ? -3.775 14.946 9.024 1.00 94.19 221 ASP A O 1
ATOM 1849 N N . VAL A 1 222 ? -2.214 14.492 7.463 1.00 94.38 222 VAL A N 1
ATOM 1850 C CA . VAL A 1 222 ? -1.283 13.745 8.317 1.00 94.38 222 VAL A CA 1
ATOM 1851 C C . VAL A 1 222 ? 0.137 14.225 8.068 1.00 94.38 222 VAL A C 1
ATOM 1853 O O . VAL A 1 222 ? 0.470 14.677 6.975 1.00 94.38 222 VAL A O 1
ATOM 1856 N N . ARG A 1 223 ? 0.997 14.129 9.080 1.00 93.94 223 ARG A N 1
ATOM 1857 C CA . ARG A 1 223 ? 2.364 14.649 8.989 1.00 93.94 223 ARG A CA 1
ATOM 1858 C C . ARG A 1 223 ? 3.252 13.738 8.139 1.00 93.94 223 ARG A C 1
ATOM 1860 O O . ARG A 1 223 ? 3.227 12.519 8.306 1.00 93.94 223 ARG A O 1
ATOM 1867 N N . ILE A 1 224 ? 4.061 14.340 7.268 1.00 93.81 224 ILE A N 1
ATOM 1868 C CA . ILE A 1 224 ? 4.958 13.624 6.350 1.00 93.81 224 ILE A CA 1
ATOM 1869 C C . ILE A 1 224 ? 5.976 12.732 7.083 1.00 93.81 224 ILE A C 1
ATOM 1871 O O . ILE A 1 224 ? 6.202 11.600 6.667 1.00 93.81 224 ILE A O 1
ATOM 1875 N N . ASP A 1 225 ? 6.503 13.173 8.232 1.00 94.50 225 ASP A N 1
ATOM 1876 C CA . ASP A 1 225 ? 7.461 12.402 9.039 1.00 94.50 225 ASP A CA 1
ATOM 1877 C C . ASP A 1 225 ? 6.858 11.082 9.541 1.00 94.50 225 ASP A C 1
ATOM 1879 O O . ASP A 1 225 ? 7.517 10.045 9.551 1.00 94.50 225 ASP A O 1
ATOM 1883 N N . LEU A 1 226 ? 5.570 11.088 9.896 1.00 95.25 226 LEU A N 1
ATOM 1884 C CA . LEU A 1 226 ? 4.857 9.875 10.290 1.00 95.25 226 LEU A CA 1
ATOM 1885 C C . LEU A 1 226 ? 4.602 8.932 9.106 1.00 95.25 226 LEU A C 1
ATOM 1887 O O . LEU A 1 226 ? 4.636 7.712 9.279 1.00 95.25 226 LEU A O 1
ATOM 1891 N N . LEU A 1 227 ? 4.346 9.476 7.913 1.00 95.06 227 LEU A N 1
ATOM 1892 C CA . LEU A 1 227 ? 4.186 8.677 6.697 1.00 95.06 227 LEU A CA 1
ATOM 1893 C C . LEU A 1 227 ? 5.493 7.965 6.320 1.00 95.06 227 LEU A C 1
ATOM 1895 O O . LEU A 1 227 ? 5.463 6.787 5.967 1.00 95.06 227 LEU A O 1
ATOM 1899 N N . GLU A 1 228 ? 6.638 8.635 6.458 1.00 93.19 228 GLU A N 1
ATOM 1900 C CA . GLU A 1 228 ? 7.950 8.016 6.246 1.00 93.19 228 GLU A CA 1
ATOM 1901 C C . GLU A 1 228 ? 8.208 6.860 7.223 1.00 93.19 228 GLU A C 1
ATOM 1903 O O . GLU A 1 228 ? 8.661 5.789 6.812 1.00 93.19 228 GLU A O 1
ATOM 1908 N N . GLU A 1 229 ? 7.892 7.032 8.511 1.00 94.38 229 GLU A N 1
ATOM 1909 C CA . GLU A 1 229 ? 8.014 5.953 9.501 1.00 94.38 229 GLU A CA 1
ATOM 1910 C C . GLU A 1 229 ? 7.039 4.799 9.224 1.00 94.38 229 GLU A C 1
ATOM 1912 O O . GLU A 1 229 ? 7.386 3.628 9.404 1.00 94.38 229 GLU A O 1
ATOM 1917 N N . TYR A 1 230 ? 5.831 5.099 8.735 1.00 95.06 230 TYR A N 1
ATOM 1918 C CA . TYR A 1 230 ? 4.888 4.074 8.291 1.00 95.06 230 TYR A CA 1
ATOM 1919 C C . TYR A 1 230 ? 5.457 3.260 7.131 1.00 95.06 230 TYR A C 1
ATOM 1921 O O . TYR A 1 230 ? 5.409 2.029 7.166 1.00 95.06 230 TYR A O 1
ATOM 1929 N N . VAL A 1 231 ? 6.087 3.909 6.153 1.00 93.44 231 VAL A N 1
ATOM 1930 C CA . VAL A 1 231 ? 6.763 3.182 5.080 1.00 93.44 231 VAL A CA 1
ATOM 1931 C C . VAL A 1 231 ? 7.883 2.302 5.617 1.00 93.44 231 VAL A C 1
ATOM 1933 O O . VAL A 1 231 ? 7.950 1.132 5.240 1.00 93.44 231 VAL A O 1
ATOM 1936 N N . ARG A 1 232 ? 8.746 2.814 6.501 1.00 92.50 232 ARG A N 1
ATOM 1937 C CA . ARG A 1 232 ? 9.817 1.994 7.092 1.00 92.50 232 ARG A CA 1
ATOM 1938 C C . ARG A 1 232 ? 9.245 0.755 7.781 1.00 92.50 232 ARG A C 1
ATOM 1940 O O . ARG A 1 232 ? 9.757 -0.341 7.581 1.00 92.50 232 ARG A O 1
ATOM 1947 N N . ALA A 1 233 ? 8.132 0.899 8.501 1.00 92.88 233 ALA A N 1
ATOM 1948 C CA . ALA A 1 233 ? 7.451 -0.227 9.130 1.00 92.88 233 ALA A CA 1
ATOM 1949 C C . ALA A 1 233 ? 6.898 -1.252 8.115 1.00 92.88 233 ALA A C 1
ATOM 1951 O O . ALA A 1 233 ? 6.978 -2.457 8.363 1.00 92.88 233 ALA A O 1
ATOM 1952 N N . GLU A 1 234 ? 6.357 -0.811 6.974 1.00 92.88 234 GLU A N 1
ATOM 1953 C CA . GLU A 1 234 ? 5.916 -1.717 5.900 1.00 92.88 234 GLU A CA 1
ATOM 1954 C C . GLU A 1 234 ? 7.102 -2.391 5.187 1.00 92.88 234 GLU A C 1
ATOM 1956 O O . GLU A 1 234 ? 7.022 -3.577 4.860 1.00 92.88 234 GLU A O 1
ATOM 1961 N N . GLN A 1 235 ? 8.223 -1.685 5.000 1.00 90.50 235 GLN A N 1
ATOM 1962 C CA . GLN A 1 235 ? 9.465 -2.260 4.468 1.00 90.50 235 GLN A CA 1
ATOM 1963 C C . GLN A 1 235 ? 10.017 -3.339 5.406 1.00 90.50 235 GLN A C 1
ATOM 1965 O O . GLN A 1 235 ? 10.318 -4.442 4.958 1.00 90.50 235 GLN A O 1
ATOM 1970 N N . ASP A 1 236 ? 10.077 -3.077 6.713 1.00 89.62 236 ASP A N 1
ATOM 1971 C CA . ASP A 1 236 ? 10.491 -4.066 7.717 1.00 89.62 236 ASP A CA 1
ATOM 1972 C C . ASP A 1 236 ? 9.604 -5.319 7.687 1.00 89.62 236 ASP A C 1
ATOM 1974 O O . ASP A 1 236 ? 10.079 -6.447 7.867 1.00 89.62 236 ASP A O 1
ATOM 1978 N N . LEU A 1 237 ? 8.304 -5.138 7.435 1.00 87.56 237 LEU A N 1
ATOM 1979 C CA . LEU A 1 237 ? 7.365 -6.238 7.272 1.00 87.56 237 LEU A CA 1
ATOM 1980 C C . LEU A 1 237 ? 7.701 -7.073 6.026 1.00 87.56 237 LEU A C 1
ATOM 1982 O O . LEU A 1 237 ? 7.824 -8.297 6.129 1.00 87.56 237 LEU A O 1
ATOM 1986 N N . LEU A 1 238 ? 7.915 -6.435 4.872 1.00 86.50 238 LEU A N 1
ATOM 1987 C CA . LEU A 1 238 ? 8.363 -7.122 3.654 1.00 86.50 238 LEU A CA 1
ATOM 1988 C C . LEU A 1 238 ? 9.677 -7.871 3.895 1.00 86.50 238 LEU A C 1
ATOM 1990 O O . LEU A 1 238 ? 9.754 -9.065 3.597 1.00 86.50 238 LEU A O 1
ATOM 1994 N N . TYR A 1 239 ? 10.662 -7.231 4.535 1.00 83.00 239 TYR A N 1
ATOM 1995 C CA . TYR A 1 239 ? 11.938 -7.861 4.870 1.00 83.00 239 TYR A CA 1
ATOM 1996 C C . TYR A 1 239 ? 11.786 -9.109 5.730 1.00 83.00 239 TYR A C 1
ATOM 1998 O O . TYR A 1 239 ? 12.412 -10.141 5.473 1.00 83.00 239 TYR A O 1
ATOM 2006 N N . LYS A 1 240 ? 10.912 -9.044 6.732 1.00 79.06 240 LYS A N 1
ATOM 2007 C CA . LYS A 1 240 ? 10.683 -10.149 7.658 1.00 79.06 240 LYS A CA 1
ATOM 2008 C C . LYS A 1 240 ? 10.008 -11.355 7.004 1.00 79.06 240 LYS A C 1
ATOM 2010 O O . LYS A 1 240 ? 10.322 -12.488 7.379 1.00 79.06 240 LYS A O 1
ATOM 2015 N N . TYR A 1 241 ? 9.056 -11.129 6.101 1.00 71.06 241 TYR A N 1
ATOM 2016 C CA . TYR A 1 241 ? 8.169 -12.186 5.612 1.00 71.06 241 TYR A CA 1
ATOM 2017 C C . TYR A 1 241 ? 8.487 -12.636 4.188 1.00 71.06 241 TYR A C 1
ATOM 2019 O O . TYR A 1 241 ? 8.503 -13.839 3.939 1.00 71.06 241 TYR A O 1
ATOM 2027 N N . ARG A 1 242 ? 8.790 -11.722 3.267 1.00 68.25 242 ARG A N 1
ATOM 2028 C CA . ARG A 1 242 ? 9.020 -12.059 1.859 1.00 68.25 242 ARG A CA 1
ATOM 2029 C C . ARG A 1 242 ? 10.354 -12.778 1.654 1.00 68.25 242 ARG A C 1
ATOM 2031 O O . ARG A 1 242 ? 10.383 -13.950 1.283 1.00 68.25 242 ARG A O 1
ATOM 2038 N N . TRP A 1 243 ? 11.457 -12.126 2.009 1.00 58.81 243 TRP A N 1
ATOM 2039 C CA . TRP A 1 243 ? 12.809 -12.635 1.735 1.00 58.81 243 TRP A CA 1
ATOM 2040 C C . TRP A 1 243 ? 13.223 -13.801 2.639 1.00 58.81 243 TRP A C 1
ATOM 2042 O O . TRP A 1 243 ? 14.148 -14.549 2.330 1.00 58.81 243 TRP A O 1
ATOM 2052 N N . LYS A 1 244 ? 12.497 -14.026 3.739 1.00 51.25 244 LYS A N 1
ATOM 2053 C CA . LYS A 1 244 ? 12.709 -15.190 4.605 1.00 51.25 244 LYS A CA 1
ATOM 2054 C C . LYS A 1 244 ? 12.202 -16.496 3.980 1.00 51.25 244 LYS A C 1
ATOM 2056 O O . LYS A 1 244 ? 12.725 -17.555 4.310 1.00 51.25 244 LYS A O 1
ATOM 2061 N N . ILE A 1 245 ? 11.204 -16.436 3.092 1.00 48.88 245 ILE A N 1
ATOM 2062 C CA . ILE A 1 245 ? 10.697 -17.612 2.363 1.00 48.88 245 ILE A CA 1
ATOM 2063 C C . ILE A 1 245 ? 11.582 -17.930 1.154 1.00 48.88 245 ILE A C 1
ATOM 2065 O O . ILE A 1 245 ? 11.826 -19.104 0.873 1.00 48.88 245 ILE A O 1
ATOM 2069 N N . GLU A 1 246 ? 12.114 -16.912 0.480 1.00 47.94 246 GLU A N 1
ATOM 2070 C CA . GLU A 1 246 ? 13.040 -17.109 -0.639 1.00 47.94 246 GLU A CA 1
ATOM 2071 C C . GLU A 1 246 ? 14.405 -17.625 -0.174 1.00 47.94 246 GLU A C 1
ATOM 2073 O O . GLU A 1 246 ? 14.911 -18.570 -0.765 1.00 47.94 246 GLU A O 1
ATOM 2078 N N . ALA A 1 247 ? 14.928 -17.175 0.973 1.00 42.12 247 ALA A N 1
ATOM 2079 C CA . ALA A 1 247 ? 16.149 -17.742 1.559 1.00 42.12 247 ALA A CA 1
ATOM 2080 C C . ALA A 1 247 ? 16.049 -19.248 1.908 1.00 42.12 247 ALA A C 1
ATOM 2082 O O . ALA A 1 247 ? 17.068 -19.916 2.067 1.00 42.12 247 ALA A O 1
ATOM 2083 N N . VAL A 1 248 ? 14.836 -19.800 2.037 1.00 41.25 248 VAL A N 1
ATOM 2084 C CA . VAL A 1 248 ? 14.603 -21.235 2.306 1.00 41.25 248 VAL A CA 1
ATOM 2085 C C . VAL A 1 248 ? 14.424 -22.045 1.013 1.00 41.25 248 VAL A C 1
ATOM 2087 O O . VAL A 1 248 ? 14.632 -23.260 1.018 1.00 41.25 248 VAL A O 1
ATOM 2090 N N . ASN A 1 249 ? 14.071 -21.391 -0.097 1.00 38.91 249 ASN A N 1
ATOM 2091 C CA . ASN A 1 249 ? 13.750 -22.038 -1.372 1.00 38.91 249 ASN A CA 1
ATOM 2092 C C . ASN A 1 249 ? 14.626 -21.589 -2.547 1.00 38.91 249 ASN A C 1
ATOM 2094 O O . ASN A 1 249 ? 14.352 -22.012 -3.667 1.00 38.91 249 ASN A O 1
ATOM 2098 N N . ASP A 1 250 ? 15.662 -20.782 -2.317 1.00 37.16 250 ASP A N 1
ATOM 2099 C CA . ASP A 1 250 ? 16.599 -20.370 -3.356 1.00 37.16 250 ASP A CA 1
ATOM 2100 C C . ASP A 1 250 ? 17.409 -21.588 -3.857 1.00 37.16 250 ASP A C 1
ATOM 2102 O O . ASP A 1 250 ? 18.233 -22.136 -3.112 1.00 37.16 250 ASP A O 1
ATOM 2106 N N . PRO A 1 251 ? 17.197 -22.050 -5.106 1.00 37.69 251 PRO A N 1
ATOM 2107 C CA . PRO A 1 251 ? 17.977 -23.139 -5.683 1.00 37.69 251 PRO A CA 1
ATOM 2108 C C . PRO A 1 251 ? 19.445 -22.758 -5.935 1.00 37.69 251 PRO A C 1
ATOM 2110 O O . PRO A 1 251 ? 20.233 -23.641 -6.256 1.00 37.69 251 PRO A O 1
ATOM 2113 N N . TYR A 1 252 ? 19.819 -21.483 -5.787 1.00 34.66 252 TYR A N 1
ATOM 2114 C CA . TYR A 1 252 ? 21.188 -20.984 -5.921 1.00 34.66 252 TYR A CA 1
ATOM 2115 C C . TYR A 1 252 ? 21.958 -20.928 -4.587 1.00 34.66 252 TYR A C 1
ATOM 2117 O O . TYR A 1 252 ? 23.154 -20.643 -4.595 1.00 34.66 252 TYR A O 1
ATOM 2125 N N . LEU A 1 253 ? 21.309 -21.236 -3.454 1.00 32.94 253 LEU A N 1
ATOM 2126 C CA . LEU A 1 253 ? 21.938 -21.367 -2.127 1.00 32.94 253 LEU A CA 1
ATOM 2127 C C . LEU A 1 253 ? 22.095 -22.834 -1.665 1.00 32.94 253 LEU A C 1
ATOM 2129 O O . LEU A 1 253 ? 22.318 -23.085 -0.477 1.00 32.94 253 LEU A O 1
ATOM 2133 N N . ARG A 1 254 ? 22.001 -23.807 -2.584 1.00 33.41 254 ARG A N 1
ATOM 2134 C CA . ARG A 1 254 ? 22.376 -25.217 -2.359 1.00 33.41 254 ARG A CA 1
ATOM 2135 C C . ARG A 1 254 ? 23.590 -25.626 -3.176 1.00 33.41 254 ARG A C 1
ATOM 2137 O O . ARG A 1 254 ? 23.631 -25.276 -4.373 1.00 33.41 254 ARG A O 1
#

Secondary structure (DSSP, 8-state):
-HHHHHHHHHHHHHHHHHHHHHHHHHHHHHHSS-SSHHHHHHHHHHHHHHHHHHHHHHHHHHHHHHHHHHS-----GGGS-HHHHHHHHHHH--HHHHHHHHHHHHHHT--HHHHHHHHHHHHHHHHHS--GGGG-TTTTTS----TTTPPPPS-HHHHHHS----HHHHHHHHHHHHHHHHHHGGG---HHHHHHHHHHSTTTTTHHHHHHHHHHHHHHT--HHHHHHHHHHHHHHHHHHHHHHHHHH-TT--

Radius of gyration: 23.08 Å; chains: 1; bounding box: 62×50×54 Å

Foldseek 3Di:
DVVVVVVVVVVVVCVCVVCVVVCVVVVVVQVPDDDPSNVVSVVVVVVVVVVVVVVVVVVVVVVVVVVVVVVPPPPDLVLAFLLLLLLCCLSPVDCVSVVVSQVLLVVLPDDNLLSVLLSVVSNVLCVVDPPVLSVDSCSLADPDDDLVPPDDDDALVVCVPDHADRLLRLLVLLVVLQVCLVPPLVVPPDPVSSVSSCCSYVNVVNPVNQRNLVSSCVNSVHDSVSSVSSSVVSNVSSVVPHVVVCVVVVPVVD